Protein AF-A0A7S3Y199-F1 (afdb_monomer)

Radius of gyration: 22.24 Å; Cα contacts (8 Å, |Δi|>4): 598; chains: 1; bounding box: 54×45×67 Å

Solvent-accessible surface area (backbone atoms only — not comparable to full-atom values): 16523 Å² total; per-residue (Å²): 130,94,76,73,88,81,64,77,95,70,88,86,78,86,90,69,82,94,74,83,87,82,88,84,88,77,62,69,71,40,73,46,76,47,65,54,73,74,76,59,104,59,38,93,76,47,66,51,72,56,85,88,45,75,40,31,54,58,33,57,50,76,48,29,27,35,92,82,73,40,68,42,91,53,68,67,73,64,84,41,46,32,41,36,38,26,84,82,31,70,25,34,58,71,31,35,37,38,32,23,41,87,82,74,44,79,75,46,77,46,68,52,59,32,31,50,37,42,60,45,73,56,96,76,56,79,76,41,46,36,36,37,29,68,52,91,80,32,50,68,61,79,44,41,33,38,23,49,87,66,49,66,46,63,57,84,79,69,77,59,52,30,37,43,39,71,91,64,100,54,86,83,67,32,40,42,63,80,68,29,25,44,41,68,34,40,41,38,21,81,82,31,68,26,32,55,68,30,29,33,28,35,36,46,64,89,51,75,85,59,74,63,79,46,76,46,68,47,83,49,41,43,58,50,75,45,62,47,81,43,48,47,71,37,42,36,38,37,32,52,72,40,85,43,51,70,53,91,36,38,34,36,38,42,66,92,43,73,42,36,57,90,35,72,50,46,35,29,24,37,92,84,53,54,61,39,72,59,76,82,82,127

Organism: Heterosigma akashiwo (NCBI:txid2829)

Nearest PDB structures (foldseek):
  4gqz-assembly1_A  TM=4.351E-01  e=1.192E+00  Salmonella enterica subsp. enterica serovar Typhimurium str. LT2
  1nlq-assembly1_E  TM=5.144E-01  e=3.685E+00  Drosophila melanogaster
  1nlq-assembly1_B  TM=5.281E-01  e=7.414E+00  Drosophila melanogaster
  1nlq-assembly1_D  TM=5.367E-01  e=8.256E+00  Drosophila melanogaster

pLDDT: mean 74.41, std 15.42, range [32.69, 96.0]

Foldseek 3Di:
DDDPDDDDPDDDDDPDDLDDDDDDDDDEQDKDKDADQDDDPPQVSAWDDDLNDIDGHQEIDIFHQHPVRHRDPPPPVLLKKKKKFFPPFCWQQPKWKFKAWPVRDGPDIGTGSGGGIYMDRDPDDAFTKIKIFIDPPGPPLQRIWMDILQAIDRSPDDGMFMAHHHPDPDRGWGDRPDQKTKWKKKKFFPVFQWLQFWKKFKAWPVCNPDDGPDIDIGNGGGMDMHIDMDGEPTKIKMAGPTDGPDQVRIWMDTLNDIDTHPDIFIWHQYPVRRIDGDDPDD

Sequence (282 aa):
MDDEGAGAISTYTLYSGSEGEEIVVVQNSTCYSMYVEALGAYGSEVSWEICGIEGGIETTAYFCIDDVGSCSEYVHDCDLKMDMYDSWGDGWNGNTISLYDDSDEVVQEVTLYGGFSGVECLDVEVGQCYSVKLSEEGSYAEEVTFSINGIVNDANYQSEVSFCVDNSTSPPEYSTGGNQYGVAFSMFDSWGDGWNGNSLGLFSLEDPAADAISTYTLYSGSEGEEIVVVQNSTCYSMYVETVGSWGSEVSWEICDIEGGIDTTAYFCIDDVGSCSEYVHEL

Structure (mmCIF, N/CA/C/O backbone):
data_AF-A0A7S3Y199-F1
#
_entry.id   AF-A0A7S3Y199-F1
#
loop_
_atom_site.group_PDB
_atom_site.id
_atom_site.type_symbol
_atom_site.label_atom_id
_atom_site.label_alt_id
_atom_site.label_comp_id
_atom_site.label_asym_id
_atom_site.label_entity_id
_atom_site.label_seq_id
_atom_site.pdbx_PDB_ins_code
_atom_site.Cartn_x
_atom_site.Cartn_y
_atom_site.Cartn_z
_atom_site.occupancy
_atom_site.B_iso_or_equiv
_atom_site.auth_seq_id
_atom_site.auth_comp_id
_atom_site.auth_asym_id
_atom_site.auth_atom_id
_atom_site.pdbx_PDB_model_num
ATOM 1 N N . MET A 1 1 ? -19.541 15.852 19.433 1.00 33.59 1 MET A N 1
ATOM 2 C CA . MET A 1 1 ? -19.856 15.171 20.703 1.00 33.59 1 MET A CA 1
ATOM 3 C C . MET A 1 1 ? -18.572 14.470 21.030 1.00 33.59 1 MET A C 1
ATOM 5 O O . MET A 1 1 ? -18.125 13.714 20.186 1.00 33.59 1 MET A O 1
ATOM 9 N N . ASP A 1 2 ? -17.942 14.852 22.134 1.00 36.56 2 ASP A N 1
ATOM 10 C CA . ASP A 1 2 ? -16.700 14.233 22.586 1.00 36.56 2 ASP A CA 1
ATOM 11 C C . ASP A 1 2 ? -16.964 12.737 22.799 1.00 36.56 2 ASP A C 1
ATOM 13 O O . ASP A 1 2 ? -17.909 12.404 23.520 1.00 36.56 2 ASP A O 1
ATOM 17 N N . ASP A 1 3 ? -16.163 11.861 22.200 1.00 36.25 3 ASP A N 1
ATOM 18 C CA . ASP A 1 3 ? -15.880 10.586 22.846 1.00 36.25 3 ASP A CA 1
ATOM 19 C C . ASP A 1 3 ? -14.381 10.315 22.781 1.00 36.25 3 ASP A C 1
ATOM 21 O O . ASP A 1 3 ? -13.734 10.453 21.745 1.00 36.25 3 ASP A O 1
ATOM 25 N N . GLU A 1 4 ? -13.841 10.080 23.969 1.00 35.78 4 GLU A N 1
ATOM 26 C CA . GLU A 1 4 ? -12.430 9.892 24.258 1.00 35.78 4 GLU A CA 1
ATOM 27 C C . GLU A 1 4 ? -11.976 8.522 23.738 1.00 35.78 4 GLU A C 1
ATOM 29 O O . GLU A 1 4 ? -12.780 7.596 23.673 1.00 35.78 4 GLU A O 1
ATOM 34 N N . GLY A 1 5 ? -10.683 8.396 23.409 1.00 43.84 5 GLY A N 1
ATOM 35 C CA . GLY A 1 5 ? -10.047 7.176 22.902 1.00 43.84 5 GLY A CA 1
ATOM 36 C C . GLY A 1 5 ? -10.664 5.891 23.455 1.00 43.84 5 GLY A C 1
ATOM 37 O O . GLY A 1 5 ? -10.602 5.611 24.657 1.00 43.84 5 GLY A O 1
ATOM 38 N N . ALA A 1 6 ? -11.311 5.132 22.576 1.00 42.69 6 ALA A N 1
ATOM 39 C CA . ALA A 1 6 ? -12.137 4.013 22.985 1.00 42.69 6 ALA A CA 1
ATOM 40 C C . ALA A 1 6 ? -11.260 2.815 23.372 1.00 42.69 6 ALA A C 1
ATOM 42 O O . ALA A 1 6 ? -10.904 1.975 22.550 1.00 42.69 6 ALA A O 1
ATOM 43 N N . GLY A 1 7 ? -10.932 2.713 24.661 1.00 55.59 7 GLY A N 1
ATOM 44 C CA . GLY A 1 7 ? -10.608 1.421 25.260 1.00 55.59 7 GLY A CA 1
ATOM 45 C C . GLY A 1 7 ? -11.796 0.464 25.122 1.00 55.59 7 GLY A C 1
ATOM 46 O O . GLY A 1 7 ? -12.946 0.905 25.048 1.00 55.59 7 GLY A O 1
ATOM 47 N N . ALA A 1 8 ? -11.532 -0.845 25.100 1.00 61.41 8 ALA A N 1
ATOM 48 C CA . ALA A 1 8 ? -12.569 -1.855 24.915 1.00 61.41 8 ALA A CA 1
ATOM 49 C C . ALA A 1 8 ? -13.775 -1.631 25.846 1.00 61.41 8 ALA A C 1
ATOM 51 O O . ALA A 1 8 ? -13.652 -1.613 27.074 1.00 61.41 8 ALA A O 1
ATOM 52 N N . ILE A 1 9 ? -14.970 -1.509 25.256 1.00 74.88 9 ILE A N 1
ATOM 53 C CA . ILE A 1 9 ? -16.235 -1.360 25.998 1.00 74.88 9 ILE A CA 1
ATOM 54 C C . ILE A 1 9 ? -16.549 -2.582 26.877 1.00 74.88 9 ILE A C 1
ATOM 56 O O . ILE A 1 9 ? -17.318 -2.496 27.837 1.00 74.88 9 ILE A O 1
ATOM 60 N N . SER A 1 10 ? -15.939 -3.724 26.556 1.00 79.56 10 SER A N 1
ATOM 61 C CA . SER A 1 10 ? -16.037 -4.984 27.283 1.00 79.56 10 SER A CA 1
ATOM 62 C C . SER A 1 10 ? -14.895 -5.916 26.881 1.00 79.56 10 SER A C 1
ATOM 64 O O . SER A 1 10 ? -14.576 -6.007 25.699 1.00 79.56 10 SER A O 1
ATOM 66 N N . THR A 1 11 ? -14.339 -6.658 27.840 1.00 83.50 11 THR A N 1
ATOM 67 C CA . THR A 1 11 ? -13.345 -7.713 27.594 1.00 83.50 11 THR A CA 1
ATOM 68 C C . THR A 1 11 ? -13.825 -9.043 28.156 1.00 83.50 11 THR A C 1
ATOM 70 O O . THR A 1 11 ? -14.446 -9.104 29.222 1.00 83.50 11 THR A O 1
ATOM 73 N N . TYR A 1 12 ? -13.537 -10.125 27.433 1.00 84.50 12 TYR A N 1
ATOM 74 C CA . TYR A 1 12 ? -14.043 -11.458 27.747 1.00 84.50 12 TYR A CA 1
ATOM 75 C C . TYR A 1 12 ? -12.913 -12.483 27.788 1.00 84.50 12 TYR A C 1
ATOM 77 O O . TYR A 1 12 ? -11.930 -12.399 27.057 1.00 84.50 12 TYR A O 1
ATOM 85 N N . THR A 1 13 ? -13.023 -13.464 28.685 1.00 84.69 13 THR A N 1
ATOM 86 C CA . THR A 1 13 ? -12.035 -14.541 28.816 1.00 84.69 13 THR A CA 1
ATOM 87 C C . THR A 1 13 ? -12.723 -15.841 29.196 1.00 84.69 13 THR A C 1
ATOM 89 O O . THR A 1 13 ? -13.447 -15.908 30.192 1.00 84.69 13 THR A O 1
ATOM 92 N N . LEU A 1 14 ? -12.434 -16.907 28.449 1.00 85.06 14 LEU A N 1
ATOM 93 C CA . LEU A 1 14 ? -12.833 -18.258 28.818 1.00 85.06 14 LEU A CA 1
ATOM 94 C C . LEU A 1 14 ? -11.852 -18.821 29.858 1.00 85.06 14 LEU A C 1
ATOM 96 O O . LEU A 1 14 ? -10.770 -19.293 29.524 1.00 85.06 14 LEU A O 1
ATOM 100 N N . TYR A 1 15 ? -12.220 -18.784 31.141 1.00 81.75 15 TYR A N 1
ATOM 101 C CA . TYR A 1 15 ? -11.342 -19.263 32.222 1.00 81.75 15 TYR A CA 1
ATOM 102 C C . TYR A 1 15 ? -11.106 -20.783 32.207 1.00 81.75 15 TYR A C 1
ATOM 104 O O . TYR A 1 15 ? -10.105 -21.261 32.745 1.00 81.75 15 TYR A O 1
ATOM 112 N N . SER A 1 16 ? -12.043 -21.558 31.654 1.00 82.31 16 SER A N 1
ATOM 113 C CA . SER A 1 16 ? -11.945 -23.015 31.539 1.00 82.31 16 SER A CA 1
ATOM 114 C C . SER A 1 16 ? -12.958 -23.565 30.540 1.00 82.31 16 SER A C 1
ATOM 116 O O . SER A 1 16 ? -14.077 -23.064 30.492 1.00 82.31 16 SER A O 1
ATOM 118 N N . GLY A 1 17 ? -12.620 -24.667 29.871 1.00 85.75 17 GLY A N 1
ATOM 119 C CA . GLY A 1 17 ? -13.481 -25.310 28.873 1.00 85.75 17 GLY A CA 1
ATOM 120 C C . GLY A 1 17 ? -12.927 -25.134 27.462 1.00 85.75 17 GLY A C 1
ATOM 121 O O . GLY A 1 17 ? -11.829 -24.612 27.300 1.00 85.75 17 GLY A O 1
ATOM 122 N N . SER A 1 18 ? -13.667 -25.617 26.465 1.00 86.12 18 SER A N 1
ATOM 123 C CA . SER A 1 18 ? -13.343 -25.451 25.039 1.00 86.12 18 SER A CA 1
ATOM 124 C C . SER A 1 18 ? -14.235 -24.429 24.331 1.00 86.12 18 SER A C 1
ATOM 126 O O . SER A 1 18 ? -13.934 -24.055 23.210 1.00 86.12 18 SER A O 1
ATOM 128 N N . GLU A 1 19 ? -15.334 -24.011 24.964 1.00 90.81 19 GLU A N 1
ATOM 129 C CA . GLU A 1 19 ? -16.308 -23.048 24.442 1.00 90.81 19 GLU A CA 1
ATOM 130 C C . GLU A 1 19 ? -16.995 -22.320 25.611 1.00 90.81 19 GLU A C 1
ATOM 132 O O . GLU A 1 19 ? -17.025 -22.828 26.740 1.00 90.81 19 GLU A O 1
ATOM 137 N N . GLY A 1 20 ? -17.545 -21.138 25.342 1.00 89.94 20 GLY A N 1
ATOM 138 C CA . GLY A 1 20 ? -18.343 -20.346 26.275 1.00 89.94 20 GLY A CA 1
ATOM 139 C C . GLY A 1 20 ? -19.226 -19.357 25.517 1.00 89.94 20 GLY A C 1
ATOM 140 O O . GLY A 1 20 ? -18.945 -19.039 24.368 1.00 89.94 20 GLY A O 1
ATOM 141 N N . GLU A 1 21 ? -20.290 -18.887 26.161 1.00 88.56 21 GLU A N 1
ATOM 142 C CA . GLU A 1 21 ? -21.224 -17.903 25.608 1.00 88.56 21 GLU A CA 1
ATOM 143 C C . GLU A 1 21 ? -21.377 -16.768 26.620 1.00 88.56 21 GLU A C 1
ATOM 145 O O . GLU A 1 21 ? -21.507 -17.020 27.821 1.00 88.56 21 GLU A O 1
ATOM 150 N N . GLU A 1 22 ? -21.360 -15.529 26.141 1.00 86.94 22 GLU A N 1
ATOM 151 C CA . GLU A 1 22 ? -21.531 -14.335 26.961 1.00 86.94 22 GLU A CA 1
ATOM 152 C C . GLU A 1 22 ? -22.396 -13.319 26.213 1.00 86.94 22 GLU A C 1
ATOM 154 O O . GLU A 1 22 ? -22.362 -13.241 24.985 1.00 86.94 22 GLU A O 1
ATOM 159 N N . ILE A 1 23 ? -23.195 -12.546 26.952 1.00 82.31 23 ILE A N 1
ATOM 160 C CA . ILE A 1 23 ? -24.078 -11.540 26.358 1.00 82.31 23 ILE A CA 1
ATOM 161 C C . ILE A 1 23 ? -23.376 -10.187 26.401 1.00 82.31 23 ILE A C 1
ATOM 163 O O . ILE A 1 23 ? -23.118 -9.641 27.475 1.00 82.31 23 ILE A O 1
ATOM 167 N N . VAL A 1 24 ? -23.133 -9.614 25.225 1.00 77.81 24 VAL A N 1
ATOM 168 C CA . VAL A 1 24 ? -22.606 -8.254 25.091 1.00 77.81 24 VAL A CA 1
ATOM 169 C C . VAL A 1 24 ? -23.769 -7.266 25.068 1.00 77.81 24 VAL A C 1
ATOM 171 O O . VAL A 1 24 ? -24.723 -7.423 24.305 1.00 77.81 24 VAL A O 1
ATOM 174 N N . VAL A 1 25 ? -23.711 -6.244 25.925 1.00 78.56 25 VAL A N 1
ATOM 175 C CA . VAL A 1 25 ? -24.689 -5.150 25.926 1.00 78.56 25 VAL A CA 1
ATOM 176 C C . VAL A 1 25 ? -24.083 -3.971 25.190 1.00 78.56 25 VAL A C 1
ATOM 178 O O . VAL A 1 25 ? -23.129 -3.362 25.666 1.00 78.56 25 VAL A O 1
ATOM 181 N N . VAL A 1 26 ? -24.679 -3.641 24.053 1.00 76.56 26 VAL A N 1
ATOM 182 C CA . VAL A 1 26 ? -24.225 -2.576 23.166 1.00 76.56 26 VAL A CA 1
ATOM 183 C C . VAL A 1 26 ? -25.339 -1.563 22.898 1.00 76.56 26 VAL A C 1
ATOM 185 O O . VAL A 1 26 ? -26.508 -1.801 23.215 1.00 76.56 26 VAL A O 1
ATOM 188 N N . GLN A 1 27 ? -24.972 -0.399 22.373 1.00 76.75 27 GLN A N 1
ATOM 189 C CA . GLN A 1 27 ? -25.911 0.649 21.995 1.00 76.75 27 GLN A CA 1
ATOM 190 C C . GLN A 1 27 ? -26.543 0.355 20.630 1.00 76.75 27 GLN A C 1
ATOM 192 O O . GLN A 1 27 ? -25.936 -0.232 19.738 1.00 76.75 27 GLN A O 1
ATOM 197 N N . ASN A 1 28 ? -27.803 0.762 20.504 1.00 70.81 28 ASN A N 1
ATOM 198 C CA . ASN A 1 28 ? -28.582 0.663 19.276 1.00 70.81 28 ASN A CA 1
ATOM 199 C C . ASN A 1 28 ? -28.041 1.645 18.233 1.00 70.81 28 ASN A C 1
ATOM 201 O O . ASN A 1 28 ? -27.676 2.762 18.603 1.00 70.81 28 ASN A O 1
ATOM 205 N N . SER A 1 29 ? -28.075 1.283 16.951 1.00 67.56 29 SER A N 1
ATOM 206 C CA . SER A 1 29 ? -27.565 2.129 15.863 1.00 67.56 29 SER A CA 1
ATOM 207 C C . SER A 1 29 ? -26.105 2.556 16.082 1.00 67.56 29 SER A C 1
ATOM 209 O O . SER A 1 29 ? -25.727 3.696 15.825 1.00 67.56 29 SER A O 1
ATOM 211 N N . THR A 1 30 ? -25.289 1.649 16.625 1.00 66.69 30 THR A N 1
ATOM 212 C CA . THR A 1 30 ? -23.848 1.835 16.849 1.00 66.69 30 THR A CA 1
ATOM 213 C C . THR A 1 30 ? -23.094 0.629 16.292 1.00 66.69 30 THR A C 1
ATOM 215 O O . THR A 1 30 ? -23.605 -0.497 16.331 1.00 66.69 30 THR A O 1
ATOM 218 N N . CYS A 1 31 ? -21.904 0.877 15.749 1.00 69.88 31 CYS A N 1
ATOM 219 C CA . CYS A 1 31 ? -21.015 -0.138 15.195 1.00 69.88 31 CYS A CA 1
ATOM 220 C C . CYS A 1 31 ? -19.866 -0.439 16.162 1.00 69.88 31 CYS A C 1
ATOM 222 O O . CYS A 1 31 ? -19.46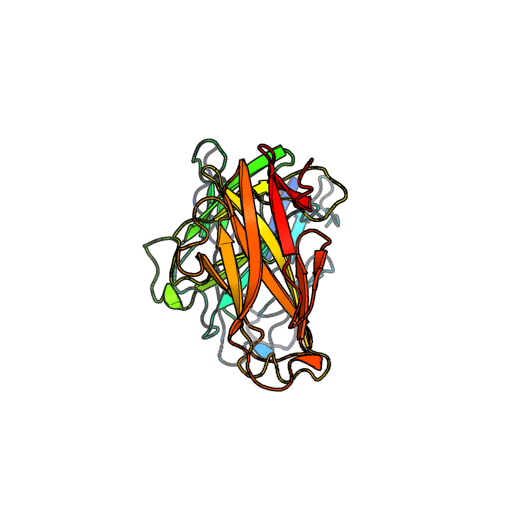4 0.413 16.953 1.00 69.88 31 CYS A O 1
ATOM 224 N N . TYR A 1 32 ? -19.381 -1.674 16.112 1.00 77.12 32 TYR A N 1
ATOM 225 C CA . TYR A 1 32 ? -18.401 -2.228 17.034 1.00 77.12 32 TYR A CA 1
ATOM 226 C C . TYR A 1 32 ? -17.395 -3.082 16.281 1.00 77.12 32 TYR A C 1
ATOM 228 O O . TYR A 1 32 ? -17.753 -3.753 15.311 1.00 77.12 32 TYR A O 1
ATOM 236 N N . SER A 1 33 ? -16.166 -3.109 16.789 1.00 73.06 33 SER A N 1
ATOM 237 C CA . SER A 1 33 ? -15.168 -4.099 16.413 1.00 73.06 33 SER A CA 1
ATOM 238 C C . SER A 1 33 ? -14.982 -5.140 17.521 1.00 73.06 33 SER A C 1
ATOM 240 O O . SER A 1 33 ? -15.177 -4.862 18.708 1.00 73.06 33 SER A O 1
ATOM 242 N N . MET A 1 34 ? -14.637 -6.368 17.139 1.00 79.38 34 MET A N 1
ATOM 243 C CA . MET A 1 34 ? -14.265 -7.443 18.057 1.00 79.38 34 MET A CA 1
ATOM 244 C C . MET A 1 34 ? -12.981 -8.103 17.574 1.00 79.38 34 MET A C 1
ATOM 246 O O . MET A 1 34 ? -12.914 -8.574 16.444 1.00 79.38 34 MET A O 1
ATOM 250 N N . TYR A 1 35 ? -11.986 -8.164 18.452 1.00 75.81 35 TYR A N 1
ATOM 251 C CA . TYR A 1 35 ? -10.670 -8.742 18.194 1.00 75.81 35 TYR A CA 1
ATOM 252 C C . TYR A 1 35 ? -10.094 -9.338 19.487 1.00 75.81 35 TYR A C 1
ATOM 254 O O . TYR A 1 35 ? -10.654 -9.183 20.577 1.00 75.81 35 TYR A O 1
ATOM 262 N N . VAL A 1 36 ? -8.971 -10.048 19.376 1.00 80.75 36 VAL A N 1
ATOM 263 C CA . VAL A 1 36 ? -8.272 -10.639 20.525 1.00 80.75 36 VAL A CA 1
ATOM 264 C C . VAL A 1 36 ? -7.184 -9.675 21.017 1.00 80.75 36 VAL A C 1
ATOM 266 O O . VAL A 1 36 ? -6.141 -9.553 20.392 1.00 80.75 36 VAL A O 1
ATOM 269 N N . GLU A 1 37 ? -7.409 -9.011 22.158 1.00 67.88 37 GLU A N 1
ATOM 270 C CA . GLU A 1 37 ? -6.479 -8.011 22.735 1.00 67.88 37 GLU A CA 1
ATOM 271 C C . GLU A 1 37 ? -5.176 -8.590 23.316 1.00 67.88 37 GLU A C 1
ATOM 273 O O . GLU A 1 37 ? -4.183 -7.877 23.432 1.00 67.88 37 GLU A O 1
ATOM 278 N N . ALA A 1 38 ? -5.169 -9.845 23.780 1.00 65.25 38 ALA A N 1
ATOM 279 C CA . ALA A 1 38 ? -4.030 -10.391 24.519 1.00 65.25 38 ALA A CA 1
ATOM 280 C C . ALA A 1 38 ? -3.816 -11.882 24.256 1.00 65.25 38 ALA A C 1
ATOM 282 O O . ALA A 1 38 ? -4.695 -12.717 24.492 1.00 65.25 38 ALA A O 1
ATOM 283 N N . LEU A 1 39 ? -2.596 -12.230 23.841 1.00 63.75 39 LEU A N 1
ATOM 284 C CA . LEU A 1 39 ? -2.201 -13.606 23.571 1.00 63.75 39 LEU A CA 1
ATOM 285 C C . LEU A 1 39 ? -1.660 -14.279 24.840 1.00 63.75 39 LEU A C 1
ATOM 287 O O . LEU A 1 39 ? -0.623 -13.916 25.397 1.00 63.75 39 LEU A O 1
ATOM 291 N N . GLY A 1 40 ? -2.363 -15.316 25.295 1.00 64.75 40 GLY A N 1
ATOM 292 C CA . GLY A 1 40 ? -1.775 -16.334 26.164 1.00 64.75 40 GLY A CA 1
ATOM 293 C C . GLY A 1 40 ? -0.847 -17.266 25.374 1.00 64.75 40 GLY A C 1
ATOM 294 O O . GLY A 1 40 ? -0.786 -17.219 24.150 1.00 64.75 40 GLY A O 1
ATOM 295 N N . ALA A 1 41 ? -0.176 -18.198 26.057 1.00 70.56 41 ALA A N 1
ATOM 296 C CA . ALA A 1 41 ? 0.760 -19.152 25.434 1.00 70.56 41 ALA A CA 1
ATOM 297 C C . ALA A 1 41 ? 0.153 -20.069 24.341 1.00 70.56 41 ALA A C 1
ATOM 299 O O . ALA A 1 41 ? 0.889 -20.817 23.703 1.00 70.56 41 ALA A O 1
ATOM 300 N N . TYR A 1 42 ? -1.167 -20.030 24.144 1.00 72.31 42 TYR A N 1
ATOM 301 C CA . TYR A 1 42 ? -1.928 -20.862 23.209 1.00 72.31 42 TYR A CA 1
ATOM 302 C C . TYR A 1 42 ? -2.886 -20.009 22.362 1.00 72.31 42 TYR A C 1
ATOM 304 O O . TYR A 1 42 ? -4.030 -20.391 22.142 1.00 72.31 42 TYR A O 1
ATOM 312 N N . GLY A 1 43 ? -2.438 -18.830 21.913 1.00 69.38 43 GLY A N 1
ATOM 313 C CA . GLY A 1 43 ? -3.249 -17.916 21.098 1.00 69.38 43 GLY A CA 1
ATOM 314 C C . GLY A 1 43 ? -3.894 -18.586 19.880 1.00 69.38 43 GLY A C 1
ATOM 315 O O . GLY A 1 43 ? -5.067 -18.371 19.622 1.00 69.38 43 GLY A O 1
ATOM 316 N N . SER A 1 44 ? -3.194 -19.499 19.202 1.00 72.25 44 SER A N 1
ATOM 317 C CA . SER A 1 44 ? -3.710 -20.200 18.014 1.00 72.25 44 SER A CA 1
ATOM 318 C C . SER A 1 44 ? -4.941 -21.089 18.259 1.00 72.25 44 SER A C 1
ATOM 320 O O . SER A 1 44 ? -5.507 -21.612 17.306 1.00 72.25 44 SER A O 1
ATOM 322 N N . GLU A 1 45 ? -5.315 -21.341 19.517 1.00 80.56 45 GLU A N 1
ATOM 323 C CA . GLU A 1 45 ? -6.534 -22.085 19.872 1.00 80.56 45 GLU A CA 1
ATOM 324 C C . GLU A 1 45 ? -7.743 -21.161 20.092 1.00 80.56 45 GLU A C 1
ATOM 326 O O . GLU A 1 45 ? -8.861 -21.641 20.277 1.00 80.56 45 GLU A O 1
ATOM 331 N N . VAL A 1 46 ? -7.539 -19.841 20.088 1.00 84.38 46 VAL A N 1
ATOM 332 C CA . VAL A 1 46 ? -8.598 -18.862 20.329 1.00 84.38 46 VAL A CA 1
ATOM 333 C C . VAL A 1 46 ? -9.396 -18.644 19.049 1.00 84.38 46 VAL A C 1
ATOM 335 O O . VAL A 1 46 ? -8.860 -18.240 18.019 1.00 84.38 46 VAL A O 1
ATOM 338 N N . SER A 1 47 ? -10.700 -18.883 19.152 1.00 85.44 47 SER A N 1
ATOM 339 C CA . SER A 1 47 ? -11.702 -18.524 18.152 1.00 85.44 47 SER A CA 1
ATOM 340 C C . SER A 1 47 ? -12.908 -17.899 18.845 1.00 85.44 47 SER A C 1
ATOM 342 O O . SER A 1 47 ? -13.137 -18.127 20.038 1.00 85.44 47 SER A O 1
ATOM 344 N N . TRP A 1 48 ? -13.651 -17.084 18.112 1.00 87.50 48 TRP A N 1
ATOM 345 C CA . TRP A 1 48 ? -14.858 -16.42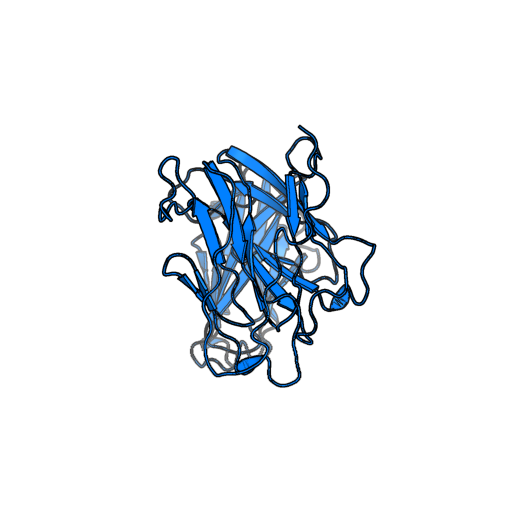3 18.580 1.00 87.50 48 TRP A CA 1
ATOM 346 C C . TRP A 1 48 ? -15.904 -16.386 17.468 1.00 87.50 48 TRP A C 1
ATOM 348 O O . TRP A 1 48 ? -15.581 -16.475 16.287 1.00 87.50 48 TRP A O 1
ATOM 358 N N . GLU A 1 49 ? -17.166 -16.258 17.866 1.00 86.19 49 GLU A N 1
ATOM 359 C CA . GLU A 1 49 ? -18.281 -15.989 16.966 1.00 86.19 49 GLU A CA 1
ATOM 360 C C . GLU A 1 49 ? -19.102 -14.845 17.563 1.00 86.19 49 GLU A C 1
ATOM 362 O O . GLU A 1 49 ? -19.475 -14.890 18.738 1.00 86.19 49 GLU A O 1
ATOM 367 N N . ILE A 1 50 ? -19.397 -13.821 16.767 1.00 83.88 50 ILE A N 1
ATOM 368 C CA . ILE A 1 50 ? -20.355 -12.780 17.132 1.00 83.88 50 ILE A CA 1
ATOM 369 C C . ILE A 1 50 ? -21.224 -12.469 15.930 1.00 83.88 50 ILE A C 1
ATOM 371 O O . ILE A 1 50 ? -20.727 -12.320 14.820 1.00 83.88 50 ILE A O 1
ATOM 375 N N . CYS A 1 51 ? -22.541 -12.395 16.123 1.00 76.44 51 CYS A N 1
ATOM 376 C CA . CYS A 1 51 ? -23.461 -12.067 15.033 1.00 76.44 51 CYS A CA 1
ATOM 377 C C . CYS A 1 51 ? -23.389 -13.014 13.807 1.00 76.44 51 CYS A C 1
ATOM 379 O O . CYS A 1 51 ? -23.773 -12.614 12.711 1.00 76.44 51 CYS A O 1
ATOM 381 N N . GLY A 1 52 ? -22.922 -14.260 13.972 1.00 76.88 52 GLY A N 1
ATOM 382 C CA . GLY A 1 52 ? -22.678 -15.198 12.864 1.00 76.88 52 GLY A CA 1
ATOM 383 C C . GLY A 1 52 ? -21.362 -14.970 12.110 1.00 76.88 52 GLY A C 1
ATOM 384 O O . GLY A 1 52 ? -21.102 -15.653 11.122 1.00 76.88 52 GLY A O 1
ATOM 385 N N . ILE A 1 53 ? -20.543 -14.016 12.558 1.00 74.00 53 ILE A N 1
ATOM 386 C CA . ILE A 1 53 ? -19.179 -13.783 12.087 1.00 74.00 53 ILE A CA 1
ATOM 387 C C . ILE A 1 53 ? -18.248 -14.615 12.963 1.00 74.00 53 ILE A C 1
ATOM 389 O O . ILE A 1 53 ? -18.217 -14.417 14.176 1.00 74.00 53 ILE A O 1
ATOM 393 N N . GLU A 1 54 ? -17.496 -15.525 12.352 1.00 82.00 54 GLU A N 1
ATOM 394 C CA . GLU A 1 54 ? -16.442 -16.2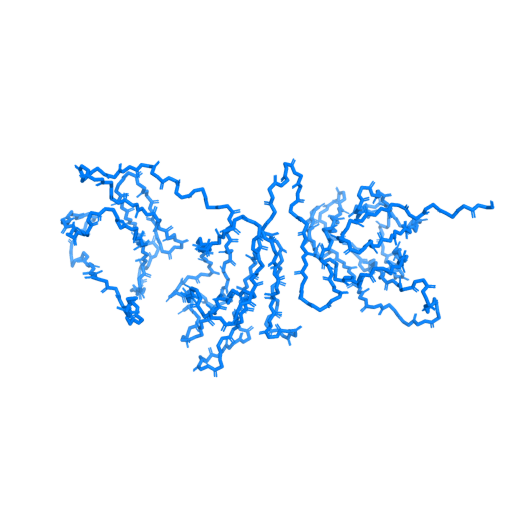96 13.014 1.00 82.00 54 GLU A CA 1
ATOM 395 C C . GLU A 1 54 ? -15.094 -15.575 12.873 1.00 82.00 54 GLU A C 1
ATOM 397 O O . GLU A 1 54 ? -14.794 -14.998 11.827 1.00 82.00 54 GLU A O 1
ATOM 402 N N . GLY A 1 55 ? -14.251 -15.648 13.900 1.00 78.94 55 GLY A N 1
ATOM 403 C CA . GLY A 1 55 ? -12.894 -15.116 13.850 1.00 78.94 55 GLY A CA 1
ATOM 404 C C . GLY A 1 55 ? -11.951 -15.755 14.862 1.00 78.94 55 GLY A C 1
ATOM 405 O O . GLY A 1 55 ? -12.328 -16.641 15.632 1.00 78.94 55 GLY A O 1
ATOM 406 N N . GLY A 1 56 ? -10.690 -15.330 14.829 1.00 78.94 56 GLY A N 1
ATOM 407 C CA . GLY A 1 56 ? -9.622 -15.819 15.700 1.00 78.94 56 GLY A CA 1
ATOM 408 C C . GLY A 1 56 ? -8.633 -14.719 16.074 1.00 78.94 56 GLY A C 1
ATOM 409 O O . GLY A 1 56 ? -8.999 -13.550 16.156 1.00 78.94 56 GLY A O 1
ATOM 410 N N . ILE A 1 57 ? -7.379 -15.097 16.322 1.00 74.88 57 ILE A N 1
ATOM 411 C CA . ILE A 1 57 ? -6.317 -14.171 16.761 1.00 74.88 57 ILE A CA 1
ATOM 412 C C . ILE A 1 57 ? -5.857 -13.157 15.711 1.00 74.88 57 ILE A C 1
ATOM 414 O O . ILE A 1 57 ? -5.290 -12.141 16.079 1.00 74.88 57 ILE A O 1
ATOM 418 N N . GLU A 1 58 ? -6.093 -13.433 14.432 1.00 65.44 58 GLU A N 1
ATOM 419 C CA . GLU A 1 58 ? -5.693 -12.590 13.292 1.00 65.44 58 GLU A CA 1
ATOM 420 C C . GLU A 1 58 ? -6.922 -11.973 12.609 1.00 65.44 58 GLU A C 1
ATOM 422 O O . GLU A 1 58 ? -6.877 -11.547 11.459 1.00 65.44 58 GLU A O 1
ATOM 427 N N . THR A 1 59 ? -8.073 -12.003 13.283 1.00 63.78 59 THR A N 1
ATOM 428 C CA . THR A 1 59 ? -9.340 -11.545 12.717 1.00 63.78 59 THR A CA 1
ATOM 429 C C . THR A 1 59 ? -9.936 -10.480 13.614 1.00 63.78 59 THR A C 1
ATOM 431 O O . THR A 1 59 ? -10.077 -10.690 14.820 1.00 63.78 59 THR A O 1
ATOM 434 N N . THR A 1 60 ? -10.359 -9.385 12.993 1.00 69.12 60 THR A N 1
ATOM 435 C CA . THR A 1 60 ? -11.252 -8.402 13.598 1.00 69.12 60 THR A CA 1
ATOM 436 C C . THR A 1 60 ? -12.618 -8.518 12.923 1.00 69.12 60 THR A C 1
ATOM 438 O O . THR A 1 60 ? -12.711 -8.461 11.697 1.00 69.12 60 THR A O 1
ATOM 441 N N . ALA A 1 61 ? -13.688 -8.723 13.696 1.00 68.94 61 ALA A N 1
ATOM 442 C CA . ALA A 1 61 ? -15.054 -8.536 13.198 1.00 68.94 61 ALA A CA 1
ATOM 443 C C . ALA A 1 61 ? -15.445 -7.075 13.316 1.00 68.94 61 ALA A C 1
ATOM 445 O O . ALA A 1 61 ? -15.181 -6.465 14.347 1.00 68.94 61 ALA A O 1
ATOM 446 N N . TYR A 1 62 ? -16.208 -6.597 12.339 1.00 69.62 62 TYR A N 1
ATOM 447 C CA . TYR A 1 62 ? -16.970 -5.356 12.419 1.00 69.62 62 TYR A CA 1
ATOM 448 C C . TYR A 1 62 ? -18.450 -5.698 12.328 1.00 69.62 62 TYR A C 1
ATOM 450 O O . TYR A 1 62 ? -18.869 -6.432 11.432 1.00 69.62 62 TYR A O 1
ATOM 458 N N . PHE A 1 63 ? -19.246 -5.207 13.272 1.00 70.50 63 PHE A N 1
ATOM 459 C CA . PHE A 1 63 ? -20.685 -5.442 13.288 1.00 70.50 63 PHE A CA 1
ATOM 460 C C . PHE A 1 63 ? -21.433 -4.232 13.840 1.00 70.50 63 PHE A C 1
ATOM 462 O O . PHE A 1 63 ? -20.972 -3.555 14.756 1.00 70.50 63 PHE A O 1
ATOM 469 N N . CYS A 1 64 ? -22.626 -3.981 13.308 1.00 70.56 64 CYS A N 1
ATOM 470 C CA . CYS A 1 64 ? -23.517 -2.932 13.788 1.00 70.56 64 CYS A CA 1
ATOM 471 C C . CYS A 1 64 ? -24.806 -3.552 14.323 1.00 70.56 64 CYS A C 1
ATOM 473 O O . CYS A 1 64 ? -25.309 -4.543 13.783 1.00 70.56 64 CYS A O 1
ATOM 475 N N . ILE A 1 65 ? -25.355 -2.952 15.378 1.00 73.12 65 ILE A N 1
ATOM 476 C CA . ILE A 1 65 ? -26.672 -3.328 15.894 1.00 73.12 65 ILE A CA 1
ATOM 477 C C . ILE A 1 65 ? -27.709 -2.350 15.360 1.00 73.12 65 ILE A C 1
ATOM 479 O O . ILE A 1 65 ? -27.640 -1.152 15.633 1.00 73.12 65 ILE A O 1
ATOM 483 N N . ASP A 1 66 ? -28.664 -2.866 14.587 1.00 67.00 66 ASP A N 1
ATOM 484 C CA . ASP A 1 66 ? -29.743 -2.064 14.013 1.00 67.00 66 ASP A CA 1
ATOM 485 C C . ASP A 1 66 ? -30.787 -1.654 15.055 1.00 67.00 66 ASP A C 1
ATOM 487 O O . ASP A 1 66 ? -30.773 -2.110 16.197 1.00 67.00 66 ASP A O 1
ATOM 491 N N . ASP A 1 67 ? -31.753 -0.825 14.642 1.00 64.31 67 ASP A N 1
ATOM 492 C CA . ASP A 1 67 ? -32.749 -0.262 15.550 1.00 64.31 67 ASP A CA 1
ATOM 493 C C . ASP A 1 67 ? -33.670 -1.287 16.245 1.00 64.31 67 ASP A C 1
ATOM 495 O O . ASP A 1 67 ? -34.423 -0.924 17.158 1.00 64.31 67 ASP A O 1
ATOM 499 N N . VAL A 1 68 ? -33.636 -2.553 15.818 1.00 62.97 68 VAL A N 1
ATOM 500 C CA . VAL A 1 68 ? -34.418 -3.650 16.395 1.00 62.97 68 VAL A CA 1
ATOM 501 C C . VAL A 1 68 ? -33.562 -4.639 17.187 1.00 62.97 68 VAL A C 1
ATOM 503 O O . VAL A 1 68 ? -34.078 -5.677 17.609 1.00 62.97 68 VAL A O 1
ATOM 506 N N . GLY A 1 69 ? -32.294 -4.309 17.454 1.00 60.69 69 GLY A N 1
ATOM 507 C CA . GLY A 1 69 ? -31.380 -5.159 18.211 1.00 60.69 69 GLY A CA 1
ATOM 508 C C . GLY A 1 69 ? -30.932 -6.399 17.437 1.00 60.69 69 GLY A C 1
ATOM 509 O O . GLY A 1 69 ? -30.465 -7.357 18.053 1.00 60.69 69 GLY A O 1
ATOM 510 N N . SER A 1 70 ? -31.126 -6.427 16.114 1.00 67.75 70 SER A N 1
ATOM 511 C CA . SER A 1 70 ? -30.573 -7.476 15.272 1.00 67.75 70 SER A CA 1
ATOM 512 C C . SER A 1 70 ? -29.134 -7.120 14.948 1.00 67.75 70 SER A C 1
ATOM 514 O O . SER A 1 70 ? -28.816 -5.972 14.636 1.00 67.75 70 SER A O 1
ATOM 516 N N . CYS A 1 71 ? -28.282 -8.142 14.935 1.00 66.62 71 CYS A N 1
ATOM 517 C CA . CYS A 1 71 ? -27.110 -8.101 14.086 1.00 66.62 71 CYS A CA 1
ATOM 518 C C . CYS A 1 71 ? -27.636 -8.011 12.657 1.00 66.62 71 CYS A C 1
ATOM 520 O O . CYS A 1 71 ? -28.083 -9.000 12.073 1.00 66.62 71 CYS A O 1
ATOM 522 N N . SER A 1 72 ? -27.737 -6.801 12.139 1.00 55.56 72 SER A N 1
ATOM 523 C CA . SER A 1 72 ? -27.872 -6.641 10.713 1.00 55.56 72 SER A CA 1
ATOM 524 C C . SER A 1 72 ? -26.490 -6.901 10.142 1.00 55.56 72 SER A C 1
ATOM 526 O O . SER A 1 72 ? -25.518 -6.318 10.623 1.00 55.56 72 SER A O 1
ATOM 528 N N . GLU A 1 73 ? -26.407 -7.708 9.090 1.00 45.66 73 GLU A N 1
ATOM 529 C CA . GLU A 1 73 ? -25.336 -7.583 8.103 1.00 45.66 73 GLU A CA 1
ATOM 530 C C . GLU A 1 73 ? -25.509 -6.211 7.425 1.00 45.66 73 GLU A C 1
ATOM 532 O O . GLU A 1 73 ? -25.881 -6.084 6.265 1.00 45.66 73 GLU A O 1
ATOM 537 N N . TYR A 1 74 ? -25.349 -5.142 8.201 1.00 40.44 74 TYR A N 1
ATOM 538 C CA . TYR A 1 74 ? -24.905 -3.879 7.676 1.00 40.44 74 TYR A CA 1
ATOM 539 C C . TYR A 1 74 ? -23.414 -4.089 7.523 1.00 40.44 74 TYR A C 1
ATOM 541 O O . TYR A 1 74 ? -22.617 -3.822 8.417 1.00 40.44 74 TYR A O 1
ATOM 549 N N . VAL A 1 75 ? -23.080 -4.638 6.359 1.00 38.84 75 VAL A N 1
ATOM 550 C CA . VAL A 1 75 ? -21.913 -4.189 5.628 1.00 38.84 75 VAL A CA 1
ATOM 551 C C . VAL A 1 75 ? -22.066 -2.664 5.644 1.00 38.84 75 VAL A C 1
ATOM 553 O O . VAL A 1 75 ? -22.858 -2.095 4.892 1.00 38.84 75 VAL A O 1
ATOM 556 N N . HIS A 1 76 ? -21.406 -1.983 6.587 1.00 43.22 76 HIS A N 1
ATOM 557 C CA . HIS A 1 76 ? -20.745 -0.766 6.153 1.00 43.22 76 HIS A CA 1
ATOM 558 C C . HIS A 1 76 ? -19.931 -1.288 4.991 1.00 43.22 76 HIS A C 1
ATOM 560 O O . HIS A 1 76 ? -19.124 -2.195 5.218 1.00 43.22 76 HIS A O 1
ATOM 566 N N . ASP A 1 77 ? -20.357 -0.941 3.771 1.00 45.84 77 ASP A N 1
ATOM 567 C CA . ASP A 1 77 ? -19.592 -1.262 2.581 1.00 45.84 77 ASP A CA 1
ATOM 568 C C . ASP A 1 77 ? -18.210 -0.779 2.969 1.00 45.84 77 ASP A C 1
ATOM 570 O O . ASP A 1 77 ? -18.019 0.395 3.290 1.00 45.84 77 ASP A O 1
ATOM 574 N N . CYS A 1 78 ? -17.343 -1.742 3.280 1.00 57.84 78 CYS A N 1
ATOM 575 C CA . CYS A 1 78 ? -16.030 -1.452 3.811 1.00 57.84 78 CYS A CA 1
ATOM 576 C C . CYS A 1 78 ? -15.278 -1.092 2.545 1.00 57.84 78 CYS A C 1
ATOM 578 O O . CYS A 1 78 ? -14.529 -1.904 1.998 1.00 57.84 78 CYS A O 1
ATOM 580 N N . ASP A 1 79 ? -15.667 0.080 2.031 1.00 60.03 79 ASP A N 1
ATOM 581 C CA . ASP A 1 79 ? -15.342 0.643 0.733 1.00 60.03 79 ASP A CA 1
ATOM 582 C C . ASP A 1 79 ? -13.830 0.770 0.649 1.00 60.03 79 ASP A C 1
ATOM 584 O O . ASP A 1 79 ? -13.232 0.640 -0.419 1.00 60.03 79 ASP A O 1
ATOM 588 N N . LEU A 1 80 ? -13.212 0.947 1.821 1.00 67.81 80 LEU A N 1
ATOM 589 C CA . LEU A 1 80 ? -11.791 0.998 1.997 1.00 67.81 80 LEU A CA 1
ATOM 590 C C . LEU A 1 80 ? -11.329 0.180 3.205 1.00 67.81 80 LEU A C 1
ATOM 592 O O . LEU A 1 80 ? -11.753 0.399 4.342 1.00 67.81 80 LEU A O 1
ATOM 596 N N . LYS A 1 81 ? -10.413 -0.751 2.933 1.00 75.00 81 LYS A N 1
ATOM 597 C CA . LYS A 1 81 ? -9.736 -1.578 3.933 1.00 75.00 81 LYS A CA 1
ATOM 598 C C . LYS A 1 81 ? -8.282 -1.165 4.065 1.00 75.00 81 LYS A C 1
ATOM 600 O O . LYS A 1 81 ? -7.624 -0.858 3.071 1.00 75.00 81 LYS A O 1
ATOM 605 N N . MET A 1 82 ? -7.791 -1.226 5.293 1.00 79.44 82 MET A N 1
ATOM 606 C CA . MET A 1 82 ? -6.377 -1.195 5.617 1.00 79.44 82 MET A CA 1
ATOM 607 C C . MET A 1 82 ? -5.951 -2.597 6.048 1.00 79.44 82 MET A C 1
ATOM 609 O O . MET A 1 82 ? -6.380 -3.073 7.096 1.00 79.44 82 MET A O 1
ATOM 613 N N . ASP A 1 83 ? -5.098 -3.250 5.268 1.00 77.31 83 ASP A N 1
ATOM 614 C CA . ASP A 1 83 ? -4.357 -4.412 5.743 1.00 77.31 83 ASP A CA 1
ATOM 615 C C . ASP A 1 83 ? -3.187 -3.925 6.597 1.00 77.31 83 ASP A C 1
ATOM 617 O O . ASP A 1 83 ? -2.491 -2.967 6.267 1.00 77.31 83 ASP A O 1
ATOM 621 N N . MET A 1 84 ? -2.978 -4.578 7.723 1.00 84.81 84 MET A N 1
ATOM 622 C CA . MET A 1 84 ? -2.018 -4.195 8.745 1.00 84.81 84 MET A CA 1
ATOM 623 C C . MET A 1 84 ? -1.077 -5.365 8.957 1.00 84.81 84 MET A C 1
ATOM 625 O O . MET A 1 84 ? -1.528 -6.506 9.001 1.00 84.81 84 MET A O 1
ATOM 629 N N . TYR A 1 85 ? 0.209 -5.096 9.122 1.00 78.44 85 TYR A N 1
ATOM 630 C CA . TYR A 1 85 ? 1.240 -6.115 9.235 1.00 78.44 85 TYR A CA 1
ATOM 631 C C . TYR A 1 85 ? 2.206 -5.777 10.370 1.00 78.44 85 TYR A C 1
ATOM 633 O O . TYR A 1 85 ? 2.537 -4.614 10.623 1.00 78.44 85 TYR A O 1
ATOM 641 N N . ASP A 1 86 ? 2.655 -6.821 11.055 1.00 76.88 86 ASP A N 1
ATOM 642 C CA . ASP A 1 86 ? 3.650 -6.764 12.118 1.00 76.88 86 ASP A CA 1
ATOM 643 C C . ASP A 1 86 ? 4.649 -7.909 11.927 1.00 76.88 86 ASP A C 1
ATOM 645 O O . ASP A 1 86 ? 4.290 -9.087 11.884 1.00 76.88 86 ASP A O 1
ATOM 649 N N . SER A 1 87 ? 5.929 -7.553 11.819 1.00 75.56 87 SER A N 1
ATOM 650 C CA . SER A 1 87 ? 7.016 -8.498 11.557 1.00 75.56 87 SER A CA 1
ATOM 651 C C . SER A 1 87 ? 7.241 -9.526 12.675 1.00 75.56 87 SER A C 1
ATOM 653 O O . SER A 1 87 ? 7.842 -10.576 12.415 1.00 75.56 87 SER A O 1
ATOM 655 N N . TRP A 1 88 ? 6.782 -9.262 13.903 1.00 73.75 88 TRP A N 1
ATOM 656 C CA . TRP A 1 88 ? 7.038 -10.117 15.073 1.00 73.75 88 TRP A CA 1
ATOM 657 C C . TRP A 1 88 ? 5.784 -10.703 15.710 1.00 73.75 88 TRP A C 1
ATOM 659 O O . TRP A 1 88 ? 5.884 -11.661 16.486 1.00 73.75 88 TRP A O 1
ATOM 669 N N . GLY A 1 89 ? 4.618 -10.198 15.330 1.00 71.94 89 GLY A N 1
ATOM 670 C CA . GLY A 1 89 ? 3.318 -10.697 15.746 1.00 71.94 89 GLY A CA 1
ATOM 671 C C . GLY A 1 89 ? 2.959 -10.392 17.201 1.00 71.94 89 GLY A C 1
ATOM 672 O O . GLY A 1 89 ? 2.051 -11.028 17.747 1.00 71.94 89 GLY A O 1
ATOM 673 N N . ASP A 1 90 ? 3.676 -9.473 17.850 1.00 69.94 90 ASP A N 1
ATOM 674 C CA . ASP A 1 90 ? 3.395 -9.002 19.208 1.00 69.94 90 ASP A CA 1
ATOM 675 C C . ASP A 1 90 ? 2.558 -7.712 19.245 1.00 69.94 90 ASP A C 1
ATOM 677 O O . ASP A 1 90 ? 2.224 -7.219 20.324 1.00 69.94 90 ASP A O 1
ATOM 681 N N . GLY A 1 91 ? 2.116 -7.260 18.072 1.00 79.94 91 GLY A N 1
ATOM 682 C CA . GLY A 1 91 ? 1.326 -6.065 17.853 1.00 79.94 91 GLY A CA 1
ATOM 683 C C . GLY A 1 91 ? 2.213 -4.850 17.616 1.00 79.94 91 GLY A C 1
ATOM 684 O O . GLY A 1 91 ? 3.430 -4.867 17.729 1.00 79.94 91 GLY A O 1
ATOM 685 N N . TRP A 1 92 ? 1.591 -3.714 17.343 1.00 85.12 92 TRP A N 1
ATOM 686 C CA . TRP A 1 92 ? 2.299 -2.477 17.034 1.00 85.12 92 TRP A CA 1
ATOM 687 C C . TRP A 1 92 ? 2.877 -1.767 18.259 1.00 85.12 92 TRP A C 1
ATOM 689 O O . TRP A 1 92 ? 3.304 -0.627 18.141 1.00 85.12 92 TRP A O 1
ATOM 699 N N . ASN A 1 93 ? 2.924 -2.394 19.438 1.00 81.56 93 ASN A N 1
ATOM 700 C CA . ASN A 1 93 ? 3.665 -1.896 20.607 1.00 81.56 93 ASN A CA 1
ATOM 701 C C . ASN A 1 93 ? 3.385 -0.418 20.975 1.00 81.56 93 ASN A C 1
ATOM 703 O O . ASN A 1 93 ? 4.281 0.337 21.370 1.00 81.56 93 ASN A O 1
ATOM 707 N N . GLY A 1 94 ? 2.119 -0.008 20.856 1.00 82.38 94 GLY A N 1
ATOM 708 C CA . GLY A 1 94 ? 1.659 1.355 21.136 1.00 82.38 94 GLY A CA 1
ATOM 709 C C . GLY A 1 94 ? 1.772 2.332 19.963 1.00 82.38 94 GLY A C 1
ATOM 710 O O . GLY A 1 94 ? 1.368 3.479 20.124 1.00 82.38 94 GLY A O 1
ATOM 711 N N . ASN A 1 95 ? 2.278 1.910 18.799 1.00 85.12 95 ASN A N 1
ATOM 712 C CA . ASN A 1 95 ? 2.125 2.688 17.574 1.00 85.12 95 ASN A CA 1
ATOM 713 C C . ASN A 1 95 ? 0.667 2.626 17.108 1.00 85.12 95 ASN A C 1
ATOM 715 O O . ASN A 1 95 ? -0.010 1.598 17.209 1.00 85.12 95 ASN A O 1
ATOM 719 N N . THR A 1 96 ? 0.202 3.742 16.572 1.00 87.88 96 THR A N 1
ATOM 720 C CA . THR A 1 96 ? -1.139 3.922 16.022 1.00 87.88 96 THR A CA 1
ATOM 721 C C . THR A 1 96 ? -1.019 4.584 14.659 1.00 87.88 96 THR A C 1
ATOM 723 O O . THR A 1 96 ? -0.057 5.306 14.401 1.00 87.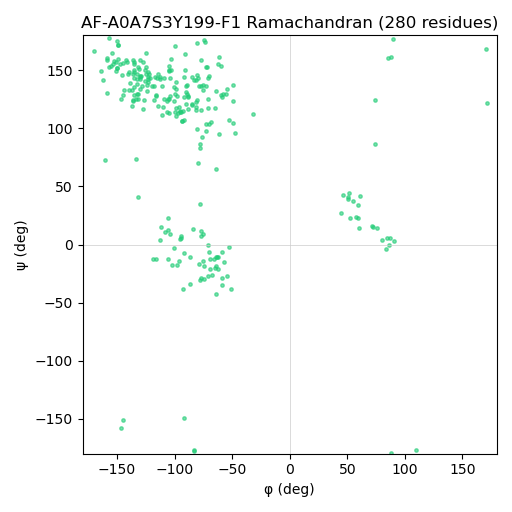88 96 THR A O 1
ATOM 726 N N . ILE A 1 97 ? -1.987 4.352 13.783 1.00 87.81 97 ILE A N 1
ATOM 727 C CA . ILE A 1 97 ? -2.182 5.137 12.569 1.00 87.81 97 ILE A CA 1
ATOM 728 C C . ILE A 1 97 ? -3.387 6.034 12.792 1.00 87.81 97 ILE A C 1
ATOM 730 O O . ILE A 1 97 ? -4.465 5.541 13.113 1.00 87.81 97 ILE A O 1
ATOM 734 N N . SER A 1 98 ? -3.212 7.335 12.607 1.00 89.00 98 SER A N 1
ATOM 735 C CA . SER A 1 98 ? -4.308 8.300 12.630 1.00 89.00 98 SER A CA 1
ATOM 736 C C . SER A 1 98 ? -4.712 8.630 11.192 1.00 89.00 98 SER A C 1
ATOM 738 O O . SER A 1 98 ? -3.847 8.946 10.374 1.00 89.00 98 SER A O 1
ATOM 740 N N . LEU A 1 99 ? -6.008 8.539 10.896 1.00 87.88 99 LEU A N 1
ATOM 741 C CA . LEU A 1 99 ? -6.651 8.972 9.656 1.00 87.88 99 LEU A CA 1
ATOM 742 C C . LEU A 1 99 ? -7.136 10.414 9.834 1.00 87.88 99 LEU A C 1
ATOM 744 O O . LEU A 1 99 ? -7.869 10.701 10.779 1.00 87.88 99 LEU A O 1
ATOM 748 N N . TYR A 1 100 ? -6.747 11.297 8.927 1.00 86.50 100 TYR A N 1
ATOM 749 C CA . TYR A 1 100 ? -7.091 12.713 8.894 1.00 86.50 100 TYR A CA 1
ATOM 750 C C . TYR A 1 100 ? -7.991 13.005 7.701 1.00 86.50 100 TYR A C 1
ATOM 752 O O . TYR A 1 100 ? -7.783 12.432 6.631 1.00 86.50 100 TYR A O 1
ATOM 760 N N . ASP A 1 101 ? -8.968 13.891 7.873 1.00 83.75 101 ASP A N 1
ATOM 761 C CA . ASP A 1 101 ? -9.749 14.448 6.768 1.00 83.75 101 ASP A CA 1
ATOM 762 C C . ASP A 1 101 ? -9.035 15.633 6.086 1.00 83.75 101 ASP A C 1
ATOM 764 O O . ASP A 1 101 ? -7.915 16.015 6.431 1.00 83.75 101 ASP A O 1
ATOM 768 N N . ASP A 1 102 ? -9.701 16.248 5.106 1.00 79.12 102 ASP A N 1
ATOM 769 C CA . ASP A 1 102 ? -9.206 17.411 4.359 1.00 79.12 102 ASP A CA 1
ATOM 770 C C . ASP A 1 102 ? -9.004 18.684 5.207 1.00 79.12 102 ASP A C 1
ATOM 772 O O . ASP A 1 102 ? -8.427 19.671 4.736 1.00 79.12 102 ASP A O 1
ATOM 776 N N . SER A 1 103 ? -9.488 18.667 6.448 1.00 83.75 103 SER A N 1
ATOM 777 C CA . SER A 1 103 ? -9.421 19.753 7.417 1.00 83.75 103 SER A CA 1
ATOM 778 C C . SER A 1 103 ? -8.356 19.506 8.495 1.00 83.75 103 SER A C 1
ATOM 780 O O . SER A 1 103 ? -8.273 20.290 9.447 1.00 83.75 103 SER A O 1
ATOM 782 N N . ASP A 1 104 ? -7.519 18.474 8.321 1.00 82.56 104 ASP A N 1
ATOM 783 C CA . ASP A 1 104 ? -6.509 17.991 9.271 1.00 82.56 104 ASP A CA 1
ATOM 784 C C . ASP A 1 104 ? -7.107 17.549 10.629 1.00 82.56 104 ASP A C 1
ATOM 786 O O . ASP A 1 104 ? -6.407 17.539 11.651 1.00 82.56 104 ASP A O 1
ATOM 790 N N . GLU A 1 105 ? -8.395 17.190 10.684 1.00 88.12 105 GLU A N 1
ATOM 791 C CA . GLU A 1 105 ? -9.007 16.617 11.887 1.00 88.12 105 GLU A CA 1
ATOM 792 C C . GLU A 1 105 ? -8.865 15.091 11.885 1.00 88.12 105 GLU A C 1
ATOM 794 O O . GLU A 1 105 ? -9.050 14.432 10.865 1.00 88.12 105 GLU A O 1
ATOM 799 N N . VAL A 1 106 ? -8.522 14.515 13.045 1.00 88.75 106 VAL A N 1
ATOM 800 C CA . VAL A 1 106 ? -8.436 13.056 13.203 1.00 88.75 106 VAL A CA 1
ATOM 801 C C . VAL A 1 106 ? -9.845 12.476 13.171 1.00 88.75 106 VAL A C 1
ATOM 803 O O . VAL A 1 106 ? -10.661 12.764 14.047 1.00 88.75 106 VAL A O 1
ATOM 806 N N . VAL A 1 107 ? -10.095 11.637 12.174 1.00 86.19 107 VAL A N 1
ATOM 807 C CA . VAL A 1 107 ? -11.369 10.951 11.946 1.00 86.19 107 VAL A CA 1
ATOM 808 C C . VAL A 1 107 ? -11.372 9.584 12.622 1.00 86.19 107 VAL A C 1
ATOM 810 O O . VAL A 1 107 ? -12.380 9.177 13.192 1.00 86.19 107 VAL A O 1
ATOM 813 N N . GLN A 1 108 ? -10.230 8.892 12.594 1.00 87.25 108 GLN A N 1
ATOM 814 C CA . GLN A 1 108 ? -10.082 7.540 13.127 1.00 87.25 108 GLN A CA 1
ATOM 815 C C . GLN A 1 108 ? -8.646 7.300 13.602 1.00 87.25 108 GLN A C 1
ATOM 817 O O . GLN A 1 108 ? -7.696 7.839 13.035 1.00 87.25 108 GLN A O 1
ATOM 822 N N . GLU A 1 109 ? -8.480 6.461 14.623 1.00 88.44 109 GLU A N 1
ATOM 823 C CA . GLU A 1 109 ? -7.180 5.937 15.046 1.00 88.44 109 GLU A CA 1
ATOM 824 C C . GLU A 1 109 ? -7.208 4.411 15.050 1.00 88.44 109 GLU A C 1
ATOM 826 O O . GLU A 1 109 ? -8.169 3.799 15.515 1.00 88.44 109 GLU A O 1
ATOM 831 N N . VAL A 1 110 ? -6.139 3.804 14.542 1.00 85.88 110 VAL A N 1
ATOM 832 C CA . VAL A 1 110 ? -6.045 2.365 14.294 1.00 85.88 110 VAL A CA 1
ATOM 833 C C . VAL A 1 110 ? -4.763 1.805 14.901 1.00 85.88 110 VAL A C 1
ATOM 835 O O . VAL A 1 110 ? -3.716 2.449 14.858 1.00 85.88 110 VAL A O 1
ATOM 838 N N . THR A 1 111 ? -4.804 0.592 15.452 1.00 88.69 111 THR A N 1
ATOM 839 C CA . THR A 1 111 ? -3.605 -0.126 15.912 1.00 88.69 111 THR A CA 1
ATOM 840 C C . THR A 1 111 ? -3.779 -1.636 15.809 1.00 88.69 111 THR A C 1
ATOM 842 O O . THR A 1 111 ? -4.898 -2.142 15.877 1.00 88.69 111 THR A O 1
ATOM 845 N N . LEU A 1 112 ? -2.672 -2.361 15.636 1.00 78.88 112 LEU A N 1
ATOM 846 C CA . LEU A 1 112 ? -2.661 -3.819 15.685 1.00 78.88 112 LEU A CA 1
ATOM 847 C C . LEU A 1 112 ? -2.281 -4.260 17.099 1.00 78.88 112 LEU A C 1
ATOM 849 O O . LEU A 1 112 ? -1.159 -4.038 17.548 1.00 78.88 112 LEU A O 1
ATOM 853 N N . TYR A 1 113 ? -3.205 -4.895 17.813 1.00 77.06 113 TYR A N 1
ATOM 854 C CA . TYR A 1 113 ? -2.978 -5.299 19.207 1.00 77.06 113 TYR A CA 1
ATOM 855 C C . TYR A 1 113 ? -2.127 -6.572 19.354 1.00 77.06 113 TYR A C 1
ATOM 857 O O . TYR A 1 113 ? -1.615 -6.842 20.439 1.00 77.06 113 TYR A O 1
ATOM 865 N N . GLY A 1 114 ? -1.974 -7.353 18.282 1.00 71.25 114 GLY A N 1
ATOM 866 C CA . GLY A 1 114 ? -1.214 -8.601 18.251 1.00 71.25 114 GLY A CA 1
ATOM 867 C C . GLY A 1 114 ? -1.430 -9.374 16.949 1.00 71.25 114 GLY A C 1
ATOM 868 O O . GLY A 1 114 ? -2.354 -9.071 16.197 1.00 71.25 114 GLY A O 1
ATOM 869 N N . GLY A 1 115 ? -0.610 -10.401 16.710 1.00 66.38 115 GLY A N 1
ATOM 870 C CA . GLY A 1 115 ? -0.652 -11.199 15.479 1.00 66.38 115 GLY A CA 1
ATOM 871 C C . GLY A 1 115 ? 0.166 -10.581 14.341 1.00 66.38 115 GLY A C 1
ATOM 872 O O . GLY A 1 115 ? 0.501 -9.405 14.376 1.00 66.38 115 GLY A O 1
ATOM 873 N N . PHE A 1 116 ? 0.531 -11.390 13.341 1.00 68.31 116 PHE A N 1
ATOM 874 C CA . PHE A 1 116 ? 1.387 -10.944 12.226 1.00 68.31 116 PHE A CA 1
ATOM 875 C C . PHE A 1 116 ? 0.655 -10.054 11.213 1.00 68.31 116 PHE A C 1
ATOM 877 O O . PHE A 1 116 ? 1.294 -9.371 10.413 1.00 68.31 116 PHE A O 1
ATOM 884 N N . SER A 1 117 ? -0.678 -10.087 11.220 1.00 74.62 117 SER A N 1
ATOM 885 C CA . SER A 1 117 ? -1.514 -9.299 10.323 1.00 74.62 117 SER A CA 1
ATOM 886 C C . SER A 1 117 ? -2.891 -9.013 10.916 1.00 74.62 117 SER A C 1
ATOM 888 O O . SER A 1 117 ? -3.397 -9.796 11.721 1.00 74.62 117 SER A O 1
ATOM 890 N N . GLY A 1 118 ? -3.520 -7.939 10.450 1.00 68.56 118 GLY A N 1
ATOM 891 C CA . GLY A 1 118 ? -4.906 -7.580 10.732 1.00 68.56 118 GLY A CA 1
ATOM 892 C C . GLY A 1 118 ? -5.532 -6.821 9.564 1.00 68.56 118 GLY A C 1
ATOM 893 O O . GLY A 1 118 ? -4.843 -6.461 8.614 1.00 68.56 118 GLY A O 1
ATOM 894 N N . VAL A 1 119 ? -6.841 -6.593 9.629 1.00 71.50 119 VAL A N 1
ATOM 895 C CA . VAL A 1 119 ? -7.569 -5.772 8.654 1.00 71.50 119 VAL A CA 1
ATOM 896 C C . VAL A 1 119 ? -8.465 -4.810 9.418 1.00 71.50 119 VAL A C 1
ATOM 898 O O . VAL A 1 119 ? -9.228 -5.254 10.276 1.00 71.50 119 VAL A O 1
ATOM 901 N N . GLU A 1 120 ? -8.387 -3.527 9.076 1.00 79.38 120 GLU A N 1
ATOM 902 C CA . GLU A 1 120 ? -9.238 -2.461 9.605 1.00 79.38 120 GLU A CA 1
ATOM 903 C C . GLU A 1 120 ? -10.108 -1.854 8.498 1.00 79.38 120 GLU A C 1
ATOM 905 O O . GLU A 1 120 ? -9.663 -1.702 7.359 1.00 79.38 120 GLU A O 1
ATOM 910 N N . CYS A 1 121 ? -11.350 -1.494 8.831 1.00 75.19 121 CYS A N 1
ATOM 911 C CA . CYS A 1 121 ? -12.202 -0.702 7.946 1.00 75.19 121 CYS A CA 1
ATOM 912 C C . CYS A 1 121 ? -11.983 0.788 8.209 1.00 75.19 121 CYS A C 1
ATOM 914 O O . CYS A 1 121 ? -12.040 1.233 9.355 1.00 75.19 121 CYS A O 1
ATOM 916 N N . LEU A 1 122 ? -11.743 1.556 7.145 1.00 78.75 122 LEU A N 1
ATOM 917 C CA . LEU A 1 122 ? -11.532 2.994 7.267 1.00 78.75 122 LEU A CA 1
ATOM 918 C C . LEU A 1 122 ? -12.856 3.753 7.160 1.00 78.75 122 LEU A C 1
ATOM 920 O O . LEU A 1 122 ? -13.626 3.536 6.222 1.00 78.75 122 LEU A O 1
ATOM 924 N N . ASP A 1 123 ? -13.088 4.669 8.100 1.00 79.44 123 ASP A N 1
ATOM 925 C CA . ASP A 1 123 ? -14.268 5.537 8.137 1.00 79.44 123 ASP A CA 1
ATOM 926 C C . ASP A 1 123 ? -14.110 6.682 7.124 1.00 79.44 123 ASP A C 1
ATOM 928 O O . ASP A 1 123 ? -13.669 7.789 7.446 1.00 79.44 123 ASP A O 1
ATOM 932 N N . VAL A 1 124 ? -14.447 6.391 5.865 1.00 74.94 124 VAL A N 1
ATOM 933 C CA . VAL A 1 124 ? -14.256 7.302 4.732 1.00 74.94 124 VAL A CA 1
ATOM 934 C C . VAL A 1 124 ? -15.558 7.602 3.992 1.00 74.94 124 VAL A C 1
ATOM 936 O O . VAL A 1 124 ? -16.455 6.770 3.890 1.00 74.94 124 VAL A O 1
ATOM 939 N N . GLU A 1 125 ? -15.663 8.808 3.438 1.00 73.19 125 GLU A N 1
ATOM 940 C CA . GLU A 1 125 ? -16.799 9.259 2.639 1.00 73.19 125 GLU A CA 1
ATOM 941 C C . GLU A 1 125 ? -16.403 9.428 1.167 1.00 73.19 125 GLU A C 1
ATOM 943 O O . GLU A 1 125 ? -15.378 10.026 0.829 1.00 73.19 125 GLU A O 1
ATOM 948 N N . VAL A 1 126 ? -17.269 8.958 0.266 1.00 64.06 126 VAL A N 1
ATOM 949 C CA . VAL A 1 126 ? -17.094 9.127 -1.182 1.00 64.06 126 VAL A CA 1
ATOM 950 C C . VAL A 1 126 ? -17.033 10.613 -1.552 1.00 64.06 126 VAL A C 1
ATOM 952 O O . VAL A 1 126 ? -17.937 11.393 -1.248 1.00 64.06 126 VAL A O 1
ATOM 955 N N . GLY A 1 127 ? -15.997 10.985 -2.297 1.00 62.72 127 GLY A N 1
ATOM 956 C CA . GLY A 1 127 ? -15.712 12.344 -2.746 1.00 62.72 127 GLY A CA 1
ATOM 957 C C . GLY A 1 127 ? -14.830 13.155 -1.795 1.00 62.72 127 GLY A C 1
ATOM 958 O O . GLY A 1 127 ? -14.600 14.329 -2.087 1.00 62.72 127 GLY A O 1
ATOM 959 N N . GLN A 1 128 ? -14.354 12.562 -0.696 1.00 70.69 128 GLN A N 1
ATOM 960 C CA . GLN A 1 128 ? -13.422 13.185 0.246 1.00 70.69 128 GLN A CA 1
ATOM 961 C C . GLN A 1 128 ? -11.993 12.668 0.056 1.00 70.69 128 GLN A C 1
ATOM 963 O O . GLN A 1 128 ? -11.762 11.596 -0.510 1.00 70.69 128 GLN A O 1
ATOM 968 N N . CYS A 1 129 ? -11.035 13.450 0.547 1.00 74.12 129 CYS A N 1
ATOM 969 C CA . CYS A 1 129 ? -9.632 13.067 0.622 1.00 74.12 129 CYS A CA 1
ATOM 970 C C . CYS A 1 129 ? -9.201 12.947 2.079 1.00 74.12 129 CYS A C 1
ATOM 972 O O . CYS A 1 129 ? -9.673 13.693 2.934 1.00 74.12 129 CYS A O 1
ATOM 974 N N . TYR A 1 130 ? -8.286 12.019 2.320 1.00 81.31 130 TYR A N 1
ATOM 975 C CA . TYR A 1 130 ? -7.784 11.669 3.632 1.00 81.31 130 TYR A CA 1
ATOM 976 C C . TYR A 1 130 ? -6.266 11.542 3.609 1.00 81.31 130 TYR A C 1
ATOM 978 O O . TYR A 1 130 ? -5.682 11.255 2.561 1.00 81.31 130 TYR A O 1
ATOM 986 N N . SER A 1 131 ? -5.632 11.690 4.768 1.00 80.94 131 SER A N 1
ATOM 987 C CA . SER A 1 131 ? -4.251 11.263 4.981 1.00 80.94 131 SER A CA 1
ATOM 988 C C . SER A 1 131 ? -4.135 10.331 6.178 1.00 80.94 131 SER A C 1
ATOM 990 O O . SER A 1 131 ? -4.930 10.388 7.107 1.00 80.94 131 SER A O 1
ATOM 992 N N . VAL A 1 132 ? -3.175 9.415 6.154 1.00 83.44 132 VAL A N 1
ATOM 993 C CA . VAL A 1 132 ? -2.862 8.529 7.273 1.00 83.44 132 VAL A CA 1
ATOM 994 C C . VAL A 1 132 ? -1.439 8.753 7.723 1.00 83.44 132 VAL A C 1
ATOM 996 O O . VAL A 1 132 ? -0.528 8.843 6.900 1.00 83.44 132 VAL A O 1
ATOM 999 N N . LYS A 1 133 ? -1.237 8.810 9.035 1.00 84.19 133 LYS A N 1
ATOM 1000 C CA . LYS A 1 133 ? 0.073 9.039 9.639 1.00 84.19 133 LYS A CA 1
ATOM 1001 C C . LYS A 1 133 ? 0.309 8.095 10.806 1.00 84.19 133 LYS A C 1
ATOM 1003 O O . LYS A 1 133 ? -0.554 7.929 11.664 1.00 84.19 133 LYS A O 1
ATOM 1008 N N . LEU A 1 134 ? 1.512 7.526 10.847 1.00 85.06 134 LEU A N 1
ATOM 1009 C CA . LEU A 1 134 ? 1.997 6.737 11.974 1.00 85.06 134 LEU A CA 1
ATOM 1010 C C . LEU A 1 134 ? 2.332 7.656 13.159 1.00 85.06 134 LEU A C 1
ATOM 1012 O O . LEU A 1 134 ? 2.954 8.710 12.985 1.00 85.06 134 LEU A O 1
ATOM 1016 N N . SER A 1 135 ? 1.935 7.256 14.364 1.00 82.00 135 SER A N 1
ATOM 1017 C CA . SER A 1 135 ? 2.230 7.997 15.584 1.00 82.00 135 SER A CA 1
ATOM 1018 C C . SER A 1 135 ? 3.704 7.909 15.980 1.00 82.00 135 SER A C 1
ATOM 1020 O O . SER A 1 135 ? 4.417 6.959 15.668 1.00 82.00 135 SER A O 1
ATOM 1022 N N . GLU A 1 136 ? 4.177 8.934 16.691 1.00 76.44 136 GLU A N 1
ATOM 1023 C CA . GLU A 1 136 ? 5.571 9.034 17.152 1.00 76.44 136 GLU A CA 1
ATOM 1024 C C . GLU A 1 136 ? 5.761 8.493 18.587 1.00 76.44 136 GLU A C 1
ATOM 1026 O O . GLU A 1 136 ? 6.824 8.673 19.185 1.00 76.44 136 GLU A O 1
ATOM 1031 N N . GLU A 1 137 ? 4.727 7.880 19.177 1.00 77.38 137 GLU A N 1
ATOM 1032 C CA . GLU A 1 137 ? 4.684 7.542 20.610 1.00 77.38 137 GLU A CA 1
ATOM 1033 C C . GLU A 1 137 ? 4.956 6.061 20.924 1.00 77.38 137 GLU A C 1
ATOM 1035 O O . GLU A 1 137 ? 5.289 5.729 22.067 1.00 77.38 137 GLU A O 1
ATOM 1040 N N . GLY A 1 138 ? 4.846 5.174 19.930 1.00 80.19 138 GLY A N 1
ATOM 1041 C CA . GLY A 1 138 ? 5.088 3.741 20.084 1.00 80.19 138 GLY A CA 1
ATOM 1042 C C . GLY A 1 138 ? 6.569 3.348 20.049 1.00 80.19 138 GLY A C 1
ATOM 1043 O O . GLY A 1 138 ? 7.468 4.160 19.829 1.00 80.19 138 GLY A O 1
ATOM 1044 N N . SER A 1 139 ? 6.847 2.071 20.318 1.00 82.81 139 SER A N 1
ATOM 1045 C CA . SER A 1 139 ? 8.184 1.476 20.140 1.00 82.81 139 SER A CA 1
ATOM 1046 C C . SER A 1 139 ? 8.213 0.599 18.893 1.00 82.81 139 SER A C 1
ATOM 1048 O O . SER A 1 139 ? 7.182 0.052 18.531 1.00 82.81 139 SER A O 1
ATOM 1050 N N . TYR A 1 140 ? 9.383 0.427 18.272 1.00 81.69 140 TYR A N 1
ATOM 1051 C CA . TYR A 1 140 ? 9.560 -0.445 17.099 1.00 81.69 140 TYR A CA 1
ATOM 1052 C C . TYR A 1 140 ? 8.716 -0.032 15.880 1.00 81.69 140 TYR A C 1
ATOM 1054 O O . TYR A 1 140 ? 8.130 -0.864 15.195 1.00 81.69 140 TYR A O 1
ATOM 1062 N N . ALA A 1 141 ? 8.642 1.274 15.607 1.00 81.25 141 ALA A N 1
ATOM 1063 C CA . ALA A 1 141 ? 7.910 1.815 14.459 1.00 81.25 141 ALA A CA 1
ATOM 1064 C C . ALA A 1 141 ? 8.360 1.196 13.119 1.00 81.25 141 ALA A C 1
ATOM 1066 O O . ALA A 1 141 ? 7.571 1.100 12.190 1.00 81.25 141 ALA A O 1
ATOM 1067 N N . GLU A 1 142 ? 9.608 0.729 13.034 1.00 73.38 142 GLU A N 1
ATOM 1068 C CA . GLU A 1 142 ? 10.177 0.033 11.879 1.00 73.38 142 GLU A CA 1
ATOM 1069 C C . GLU A 1 142 ? 9.547 -1.337 11.567 1.00 73.38 142 GLU A C 1
ATOM 1071 O O . GLU A 1 142 ? 9.808 -1.898 10.505 1.00 73.38 142 GLU A O 1
ATOM 1076 N N . GLU A 1 143 ? 8.752 -1.893 12.481 1.00 75.69 143 GLU A N 1
ATOM 1077 C CA . GLU A 1 143 ? 8.077 -3.189 12.320 1.00 75.69 143 GLU A CA 1
ATOM 1078 C C . GLU A 1 143 ? 6.634 -3.024 11.827 1.00 75.69 143 GLU A C 1
ATOM 1080 O O . GLU A 1 143 ? 6.019 -3.992 11.372 1.00 75.69 143 GLU A O 1
ATOM 1085 N N . VAL A 1 144 ? 6.118 -1.793 11.894 1.00 81.56 144 VAL A N 1
ATOM 1086 C CA . VAL A 1 144 ? 4.762 -1.425 11.505 1.00 81.56 144 VAL A CA 1
ATOM 1087 C C . VAL A 1 144 ? 4.705 -1.252 9.999 1.00 81.56 144 VAL A C 1
ATOM 1089 O O . VAL A 1 144 ? 5.352 -0.380 9.433 1.00 81.56 144 VAL A O 1
ATOM 1092 N N . THR A 1 145 ? 3.900 -2.067 9.334 1.00 79.38 145 THR A N 1
ATOM 1093 C CA . THR A 1 145 ? 3.630 -1.915 7.902 1.00 79.38 145 THR A CA 1
ATOM 1094 C C . THR A 1 145 ? 2.135 -2.015 7.678 1.00 79.38 145 THR A C 1
ATOM 1096 O O . THR A 1 145 ? 1.429 -2.715 8.399 1.00 79.38 145 THR A O 1
ATOM 1099 N N . PHE A 1 146 ? 1.620 -1.280 6.705 1.00 79.56 146 PHE A N 1
ATOM 1100 C CA . PHE A 1 146 ? 0.205 -1.334 6.365 1.00 79.56 146 PHE A CA 1
ATOM 1101 C C . PHE A 1 146 ? 0.019 -1.093 4.875 1.00 79.56 146 PHE A C 1
ATOM 1103 O O . PHE A 1 146 ? 0.860 -0.456 4.235 1.00 79.56 146 PHE A O 1
ATOM 1110 N N . SER A 1 147 ? -1.086 -1.592 4.333 1.00 71.62 147 SER A N 1
ATOM 1111 C CA . SER A 1 147 ? -1.524 -1.284 2.986 1.00 71.62 147 SER A CA 1
ATOM 1112 C C . SER A 1 147 ? -2.975 -0.851 2.944 1.00 71.62 147 SER A C 1
ATOM 1114 O O . SER A 1 147 ? -3.834 -1.510 3.513 1.00 71.62 147 SER A O 1
ATOM 1116 N N . ILE A 1 148 ? -3.262 0.230 2.226 1.00 71.94 148 ILE A N 1
ATOM 1117 C CA . ILE A 1 148 ? -4.634 0.658 1.935 1.00 71.94 148 ILE A CA 1
ATOM 1118 C C . ILE A 1 148 ? -4.851 0.443 0.441 1.00 71.94 148 ILE A C 1
ATOM 1120 O O . ILE A 1 148 ? -4.199 1.104 -0.365 1.00 71.94 148 ILE A O 1
ATOM 1124 N N . ASN A 1 149 ? -5.700 -0.523 0.073 1.00 63.34 149 ASN A N 1
ATOM 1125 C CA . ASN A 1 149 ? -5.896 -0.961 -1.319 1.00 63.34 149 ASN A CA 1
ATOM 1126 C C . ASN A 1 149 ? -4.575 -1.183 -2.101 1.00 63.34 149 ASN A C 1
ATOM 1128 O O . ASN A 1 149 ? -4.437 -0.767 -3.249 1.00 63.34 149 ASN A O 1
ATOM 1132 N N . GLY A 1 150 ? -3.574 -1.805 -1.471 1.00 47.16 150 GLY A N 1
ATOM 1133 C CA . GLY A 1 150 ? -2.275 -2.075 -2.105 1.00 47.16 150 GLY A CA 1
ATOM 1134 C C . GLY A 1 150 ? -1.268 -0.917 -2.079 1.00 47.16 150 GLY A C 1
ATOM 1135 O O . GLY A 1 150 ? -0.115 -1.123 -2.449 1.00 47.16 150 GLY A O 1
ATOM 1136 N N . ILE A 1 151 ? -1.625 0.274 -1.574 1.00 49.59 151 ILE A N 1
ATOM 1137 C CA . ILE A 1 151 ? -0.628 1.298 -1.221 1.00 49.59 151 ILE A CA 1
ATOM 1138 C C . ILE A 1 151 ? 0.081 0.851 0.052 1.00 49.59 151 ILE A C 1
ATOM 1140 O O . ILE A 1 151 ? -0.446 1.054 1.143 1.00 49.59 151 ILE A O 1
ATOM 1144 N N . VAL A 1 152 ? 1.259 0.248 -0.088 1.00 50.84 152 VAL A N 1
ATOM 1145 C CA . VAL A 1 152 ? 2.092 -0.180 1.039 1.00 50.84 152 VAL A CA 1
ATOM 1146 C C . VAL A 1 152 ? 2.876 1.014 1.584 1.00 50.84 152 VAL A C 1
ATOM 1148 O O . VAL A 1 152 ? 3.630 1.658 0.856 1.00 50.84 152 VAL A O 1
ATOM 1151 N N . ASN A 1 153 ? 2.747 1.297 2.879 1.00 56.00 153 ASN A N 1
ATOM 1152 C CA . ASN A 1 153 ? 3.736 2.102 3.588 1.00 56.00 153 ASN A CA 1
ATOM 1153 C C . ASN A 1 153 ? 4.778 1.152 4.196 1.00 56.00 153 ASN A C 1
ATOM 1155 O O . ASN A 1 153 ? 4.493 0.443 5.163 1.00 56.00 153 ASN A O 1
ATOM 1159 N N . ASP A 1 154 ? 5.980 1.123 3.614 1.00 48.16 154 ASP A N 1
ATOM 1160 C CA . ASP A 1 154 ? 7.170 0.633 4.313 1.00 48.16 154 ASP A CA 1
ATOM 1161 C C . ASP A 1 154 ? 7.605 1.757 5.259 1.00 48.16 154 ASP A C 1
ATOM 1163 O O . ASP A 1 154 ? 7.976 2.845 4.799 1.00 48.16 154 ASP A O 1
ATOM 1167 N N . ALA A 1 155 ? 7.545 1.499 6.572 1.00 42.53 155 ALA A N 1
ATOM 1168 C CA . ALA A 1 155 ? 7.835 2.446 7.654 1.00 42.53 155 ALA A CA 1
ATOM 1169 C C . ALA A 1 155 ? 9.200 3.152 7.560 1.00 42.53 155 ALA A C 1
ATOM 1171 O O . ALA A 1 155 ? 9.525 4.002 8.392 1.00 42.53 155 ALA A O 1
ATOM 1172 N N . ASN A 1 156 ? 10.020 2.843 6.558 1.00 40.97 156 ASN A N 1
ATOM 1173 C CA . ASN A 1 156 ? 11.295 3.495 6.362 1.00 40.97 156 ASN A CA 1
ATOM 1174 C C . ASN A 1 156 ? 11.251 4.886 5.724 1.00 40.97 156 ASN A C 1
ATOM 1176 O O . ASN A 1 156 ? 12.127 5.671 6.071 1.00 40.97 156 ASN A O 1
ATOM 1180 N N . TYR A 1 157 ? 10.313 5.268 4.852 1.00 39.38 157 TYR A N 1
ATOM 1181 C CA . TYR A 1 157 ? 10.409 6.595 4.210 1.00 39.38 157 TYR A CA 1
ATOM 1182 C C . TYR A 1 157 ? 9.086 7.105 3.624 1.00 39.38 157 TYR A C 1
ATOM 1184 O O . TYR A 1 157 ? 8.976 7.182 2.410 1.00 39.38 157 TYR A O 1
ATOM 1192 N N . GLN A 1 158 ? 8.133 7.515 4.469 1.00 44.41 158 GLN A N 1
ATOM 1193 C CA . GLN A 1 158 ? 7.317 8.750 4.373 1.00 44.41 158 GLN A CA 1
ATOM 1194 C C . GLN A 1 158 ? 6.214 8.668 5.437 1.00 44.41 158 GLN A C 1
ATOM 1196 O O . GLN A 1 158 ? 5.433 7.722 5.481 1.00 44.41 158 GLN A O 1
ATOM 1201 N N . SER A 1 159 ? 6.191 9.653 6.335 1.00 55.88 159 SER A N 1
ATOM 1202 C CA . SER A 1 159 ? 5.373 9.679 7.556 1.00 55.88 159 SER A CA 1
ATOM 1203 C C . SER A 1 159 ? 3.889 9.966 7.318 1.00 55.88 159 SER A C 1
ATOM 1205 O O . SER A 1 159 ? 3.174 10.254 8.271 1.00 55.88 159 SER A O 1
ATOM 1207 N N . GLU A 1 160 ? 3.443 9.972 6.066 1.00 64.88 160 GLU A N 1
ATOM 1208 C CA . GLU A 1 160 ? 2.083 10.334 5.701 1.00 64.88 160 GLU A CA 1
ATOM 1209 C C . GLU A 1 160 ? 1.744 9.760 4.322 1.00 64.88 160 GLU A C 1
ATOM 1211 O O . GLU A 1 160 ? 2.519 9.915 3.377 1.00 64.88 160 GLU A O 1
ATOM 1216 N N . VAL A 1 161 ? 0.601 9.087 4.205 1.00 67.56 161 VAL A N 1
ATOM 1217 C CA . VAL A 1 161 ? 0.042 8.621 2.927 1.00 67.56 161 VAL A CA 1
ATOM 1218 C C . VAL A 1 161 ? -1.296 9.312 2.751 1.00 67.56 161 VAL A C 1
ATOM 1220 O O . VAL A 1 161 ? -2.140 9.185 3.627 1.00 67.56 161 VAL A O 1
ATOM 1223 N N . SER A 1 162 ? -1.515 10.022 1.646 1.00 71.19 162 SER A N 1
ATOM 1224 C CA . SER A 1 162 ? -2.844 10.575 1.345 1.00 71.19 162 SER A CA 1
ATOM 1225 C C . SER A 1 162 ? -3.542 9.789 0.243 1.00 71.19 162 SER A C 1
ATOM 1227 O O . SER A 1 162 ? -2.889 9.210 -0.625 1.00 71.19 162 SER A O 1
ATOM 1229 N N . PHE A 1 163 ? -4.868 9.756 0.282 1.00 67.69 163 PHE A N 1
ATOM 1230 C CA . PHE A 1 163 ? -5.711 9.135 -0.732 1.00 67.69 163 PHE A CA 1
ATOM 1231 C C . PHE A 1 163 ? -7.045 9.881 -0.834 1.00 67.69 163 PHE A C 1
ATOM 1233 O O . PHE A 1 163 ? -7.444 10.588 0.086 1.00 67.69 163 PHE A O 1
ATOM 1240 N N . CYS A 1 164 ? -7.756 9.726 -1.949 1.00 66.19 164 CYS A N 1
ATOM 1241 C CA . CYS A 1 164 ? -9.115 10.240 -2.103 1.00 66.19 164 CYS A CA 1
ATOM 1242 C C . CYS A 1 164 ? -10.049 9.093 -2.468 1.00 66.19 164 CYS A C 1
ATOM 1244 O O . CYS A 1 164 ? -9.654 8.179 -3.187 1.00 66.19 164 CYS A O 1
ATOM 1246 N N . VAL A 1 165 ? -11.280 9.140 -1.967 1.00 64.62 165 VAL A N 1
ATOM 1247 C CA . VAL A 1 165 ? -12.298 8.131 -2.263 1.00 64.62 165 VAL A CA 1
ATOM 1248 C C . VAL A 1 165 ? -13.141 8.640 -3.421 1.00 64.62 165 VAL A C 1
ATOM 1250 O O . VAL A 1 165 ? -13.825 9.654 -3.286 1.00 64.62 165 VAL A O 1
ATOM 1253 N N . ASP A 1 166 ? -13.091 7.975 -4.572 1.00 58.12 166 ASP A N 1
ATOM 1254 C CA . ASP A 1 166 ? -13.915 8.320 -5.733 1.00 58.12 166 ASP A CA 1
ATOM 1255 C C . ASP A 1 166 ? -15.150 7.401 -5.859 1.00 58.12 166 ASP A C 1
ATOM 1257 O O . ASP A 1 166 ? -15.317 6.442 -5.112 1.00 58.12 166 ASP A O 1
ATOM 1261 N N . ASN A 1 167 ? -16.068 7.743 -6.770 1.00 41.41 167 ASN A N 1
ATOM 1262 C CA . ASN A 1 167 ? -17.285 6.965 -7.049 1.00 41.41 167 ASN A CA 1
ATOM 1263 C C . ASN A 1 167 ? -17.195 6.205 -8.388 1.00 41.41 167 ASN A C 1
ATOM 1265 O O . ASN A 1 167 ? -18.220 5.978 -9.043 1.00 41.41 167 ASN A O 1
ATOM 1269 N N . SER A 1 168 ? -15.990 5.933 -8.893 1.00 40.75 168 SER A N 1
ATOM 1270 C CA . SER A 1 168 ? -15.820 5.345 -10.216 1.00 40.75 168 SER A CA 1
ATOM 1271 C C . SER A 1 168 ? -15.798 3.818 -10.135 1.00 40.75 168 SER A C 1
ATOM 1273 O O . SER A 1 168 ? -15.195 3.194 -9.273 1.00 40.75 168 SER A O 1
ATOM 1275 N N . THR A 1 169 ? -16.509 3.171 -11.059 1.00 32.69 169 THR A N 1
ATOM 1276 C CA . THR A 1 169 ? -16.539 1.707 -11.218 1.00 32.69 169 THR A CA 1
ATOM 1277 C C . THR A 1 169 ? -15.286 1.186 -11.941 1.00 32.69 169 THR A C 1
ATOM 1279 O O . THR A 1 169 ? -15.375 0.291 -12.783 1.00 32.69 169 THR A O 1
ATOM 1282 N N . SER A 1 170 ? -14.148 1.818 -11.688 1.00 34.56 170 SER A N 1
ATOM 1283 C CA . SER A 1 170 ? -12.818 1.603 -12.258 1.00 34.56 170 SER A CA 1
ATOM 1284 C C . SER A 1 170 ? -11.847 1.530 -11.072 1.00 34.56 170 SER A C 1
ATOM 1286 O O . SER A 1 170 ? -12.186 2.083 -10.027 1.00 34.56 170 SER A O 1
ATOM 1288 N N . PRO A 1 171 ? -10.713 0.806 -11.152 1.00 37.03 171 PRO A N 1
ATOM 1289 C CA . PRO A 1 171 ? -9.795 0.713 -10.017 1.00 37.03 171 PRO A CA 1
ATOM 1290 C C . PRO A 1 171 ? -9.479 2.117 -9.457 1.00 37.03 171 PRO A C 1
ATOM 1292 O O . PRO A 1 171 ? -9.331 3.049 -10.250 1.00 37.03 171 PRO A O 1
ATOM 1295 N N . PRO A 1 172 ? -9.452 2.279 -8.120 1.00 39.91 172 PRO A N 1
ATOM 1296 C CA . PRO A 1 172 ? -9.400 3.586 -7.466 1.00 39.91 172 PRO A CA 1
ATOM 1297 C C . PRO A 1 172 ? -8.174 4.397 -7.907 1.00 39.91 172 PRO A C 1
ATOM 1299 O O . PRO A 1 172 ? -7.046 3.908 -7.884 1.00 39.91 172 PRO A O 1
ATOM 1302 N N . GLU A 1 173 ? -8.410 5.644 -8.316 1.00 46.50 173 GLU A N 1
ATOM 1303 C CA . GLU A 1 173 ? -7.379 6.612 -8.699 1.00 46.50 173 GLU A CA 1
ATOM 1304 C C . GLU A 1 173 ? -6.851 7.324 -7.435 1.00 46.50 173 GLU A C 1
ATOM 1306 O O . GLU A 1 173 ? -7.611 7.945 -6.688 1.00 46.50 173 GLU A O 1
ATOM 1311 N N . TYR A 1 174 ? -5.545 7.228 -7.158 1.00 48.69 174 TYR A N 1
ATOM 1312 C CA . TYR A 1 174 ? -4.952 7.687 -5.895 1.00 48.69 174 TYR A CA 1
ATOM 1313 C C . TYR A 1 174 ? -4.272 9.056 -6.032 1.00 48.69 174 TYR A C 1
ATOM 1315 O O . TYR A 1 174 ? -3.339 9.205 -6.814 1.00 48.69 174 TYR A O 1
ATOM 1323 N N . SER A 1 175 ? -4.666 10.044 -5.222 1.00 43.69 175 SER A N 1
ATOM 1324 C CA . SER A 1 175 ? -3.974 11.339 -5.068 1.00 43.69 175 SER A CA 1
ATOM 1325 C C . SER A 1 175 ? -3.224 11.365 -3.735 1.00 43.69 175 SER A C 1
ATOM 1327 O O . SER A 1 175 ? -3.857 11.393 -2.683 1.00 43.69 175 SER A O 1
ATOM 1329 N N . THR A 1 176 ? -1.888 11.399 -3.759 1.00 40.06 176 THR A N 1
ATOM 1330 C CA . THR A 1 176 ? -1.041 11.274 -2.554 1.00 40.06 176 THR A CA 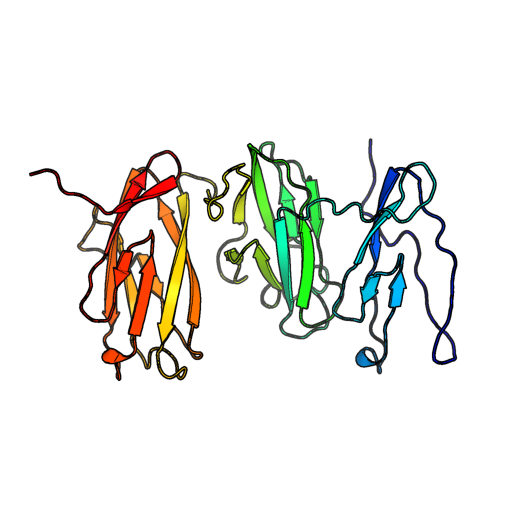1
ATOM 1331 C C . THR A 1 176 ? -0.823 12.575 -1.779 1.00 40.06 176 THR A C 1
ATOM 1333 O O . THR A 1 176 ? 0.000 12.607 -0.870 1.00 40.06 176 THR A O 1
ATOM 1336 N N . GLY A 1 177 ? -1.594 13.631 -2.061 1.00 40.53 177 GLY A N 1
ATOM 1337 C CA . GLY A 1 177 ? -1.442 14.929 -1.402 1.00 40.53 177 GLY A CA 1
ATOM 1338 C C . GLY A 1 177 ? -0.195 15.666 -1.906 1.00 40.53 177 GLY A C 1
ATOM 1339 O O . GLY A 1 177 ? 0.919 15.155 -1.895 1.00 40.53 177 GLY A O 1
ATOM 1340 N N . GLY A 1 178 ? -0.387 16.893 -2.397 1.00 48.88 178 GLY A N 1
ATOM 1341 C CA . GLY A 1 178 ? 0.677 17.698 -3.003 1.00 48.88 178 GLY A CA 1
ATOM 1342 C C . GLY A 1 178 ? 1.085 17.224 -4.401 1.00 48.88 178 GLY A C 1
ATOM 1343 O O . GLY A 1 178 ? 2.061 16.509 -4.537 1.00 48.88 178 GLY A O 1
ATOM 1344 N N . ASN A 1 179 ? 0.389 17.681 -5.450 1.00 63.53 179 ASN A N 1
ATOM 1345 C CA . ASN A 1 179 ? 0.755 17.495 -6.868 1.00 63.53 179 ASN A CA 1
ATOM 1346 C C . ASN A 1 179 ? 1.219 16.074 -7.268 1.00 63.53 179 ASN A C 1
ATOM 1348 O O . ASN A 1 179 ? 1.988 15.946 -8.213 1.00 63.53 179 ASN A O 1
ATOM 1352 N N . GLN A 1 180 ? 0.790 15.017 -6.575 1.00 65.38 180 GLN A N 1
ATOM 1353 C CA . GLN A 1 180 ? 1.267 13.650 -6.781 1.00 65.38 180 GLN A CA 1
ATOM 1354 C C . GLN A 1 180 ? 0.116 12.650 -6.803 1.00 65.38 180 GLN A C 1
ATOM 1356 O O . GLN A 1 180 ? -0.905 12.850 -6.144 1.00 65.38 180 GLN A O 1
ATOM 1361 N N . TYR A 1 181 ? 0.312 11.577 -7.561 1.00 63.31 181 TYR A N 1
ATOM 1362 C CA . TYR A 1 181 ? -0.639 10.501 -7.778 1.00 63.31 181 TYR A CA 1
ATOM 1363 C C . TYR A 1 181 ? 0.046 9.140 -7.669 1.00 63.31 181 TYR A C 1
ATOM 1365 O O . TYR A 1 181 ? 1.223 9.001 -8.003 1.00 63.31 181 TYR A O 1
ATOM 1373 N N . GLY A 1 182 ? -0.701 8.142 -7.206 1.00 68.19 182 GLY A N 1
ATOM 1374 C CA . GLY A 1 182 ? -0.294 6.742 -7.192 1.00 68.19 182 GLY A CA 1
ATOM 1375 C C . GLY A 1 182 ? -0.884 6.004 -8.389 1.00 68.19 182 GLY A C 1
ATOM 1376 O O . GLY A 1 182 ? -2.089 6.058 -8.619 1.00 68.19 182 GLY A O 1
ATOM 1377 N N . VAL A 1 183 ? -0.035 5.310 -9.140 1.00 69.38 183 VAL A N 1
ATOM 1378 C CA . VAL A 1 183 ? -0.425 4.507 -10.303 1.00 69.38 183 VAL A CA 1
ATOM 1379 C C . VAL A 1 183 ? -0.110 3.044 -10.028 1.00 69.38 183 VAL A C 1
ATOM 1381 O O . VAL A 1 183 ? 1.025 2.718 -9.686 1.00 69.38 183 VAL A O 1
ATOM 1384 N N . ALA A 1 184 ? -1.095 2.164 -10.205 1.00 74.44 184 ALA A N 1
ATOM 1385 C CA . ALA A 1 184 ? -0.892 0.727 -10.069 1.00 74.44 184 ALA A CA 1
ATOM 1386 C C . ALA A 1 184 ? 0.079 0.194 -11.133 1.00 74.44 184 ALA A C 1
ATOM 1388 O O . ALA A 1 184 ? -0.046 0.494 -12.324 1.00 74.44 184 ALA A O 1
ATOM 1389 N N . PHE A 1 185 ? 1.046 -0.600 -10.684 1.00 82.56 185 PHE A N 1
ATOM 1390 C CA . PHE A 1 185 ? 2.048 -1.256 -11.506 1.00 82.56 185 PHE A CA 1
ATOM 1391 C C . PHE A 1 185 ? 2.069 -2.747 -11.197 1.00 82.56 185 PHE A C 1
ATOM 1393 O O . PHE A 1 185 ? 2.406 -3.168 -10.091 1.00 82.56 185 PHE A O 1
ATOM 1400 N N . SER A 1 186 ? 1.735 -3.553 -12.197 1.00 85.56 186 SER A N 1
ATOM 1401 C CA . SER A 1 186 ? 1.741 -5.006 -12.080 1.00 85.56 186 SER A CA 1
ATOM 1402 C C . SER A 1 186 ? 3.007 -5.582 -12.701 1.00 85.56 186 SER A C 1
ATOM 1404 O O . SER A 1 186 ? 3.422 -5.213 -13.801 1.00 85.56 186 SER A O 1
ATOM 1406 N N . MET A 1 187 ? 3.622 -6.522 -11.997 1.00 94.31 187 MET A N 1
ATOM 1407 C CA . MET A 1 187 ? 4.823 -7.244 -12.394 1.00 94.31 187 MET A CA 1
ATOM 1408 C C . MET A 1 187 ? 4.495 -8.724 -12.511 1.00 94.31 187 MET A C 1
ATOM 1410 O O . MET A 1 187 ? 3.866 -9.297 -11.629 1.00 94.31 187 MET A O 1
ATOM 1414 N N . PHE A 1 188 ? 4.975 -9.365 -13.569 1.00 90.94 188 PHE A N 1
ATOM 1415 C CA . PHE A 1 188 ? 4.711 -10.769 -13.851 1.00 90.94 188 PHE A CA 1
ATOM 1416 C C . PHE A 1 188 ? 6.007 -11.514 -14.153 1.00 90.94 188 PHE A C 1
ATOM 1418 O O . PHE A 1 188 ? 6.927 -10.985 -14.786 1.00 90.94 188 PHE A O 1
ATOM 1425 N N . ASP A 1 189 ? 6.055 -12.761 -13.704 1.00 93.56 189 ASP A N 1
ATOM 1426 C CA . ASP A 1 189 ? 7.125 -13.713 -13.958 1.00 93.56 189 ASP A CA 1
ATOM 1427 C C . ASP A 1 189 ? 6.530 -15.088 -14.291 1.00 93.56 189 ASP A C 1
ATOM 1429 O O . ASP A 1 189 ? 5.838 -15.718 -13.491 1.00 93.56 189 ASP A O 1
ATOM 1433 N N . SER A 1 190 ? 6.823 -15.583 -15.493 1.00 93.00 190 SER A N 1
ATOM 1434 C CA . SER A 1 190 ? 6.276 -16.851 -15.987 1.00 93.00 190 SER A CA 1
ATOM 1435 C C 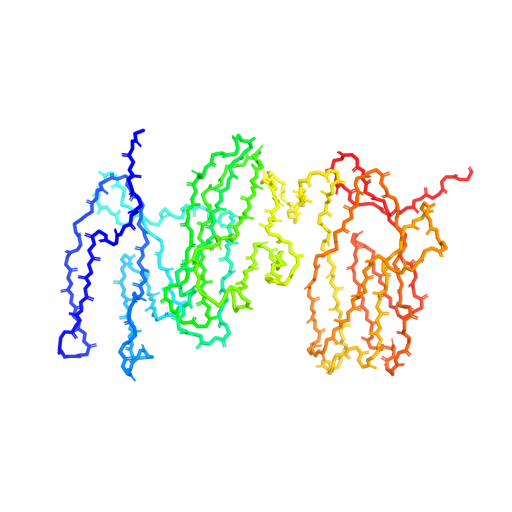. SER A 1 190 ? 6.705 -18.092 -15.187 1.00 93.00 190 SER A C 1
ATOM 1437 O O . SER A 1 190 ? 6.055 -19.134 -15.322 1.00 93.00 190 SER A O 1
ATOM 1439 N N . TRP A 1 191 ? 7.782 -18.026 -14.394 1.00 89.06 191 TRP A N 1
ATOM 1440 C CA . TRP A 1 191 ? 8.315 -19.182 -13.652 1.00 89.06 191 TRP A CA 1
ATOM 1441 C C . TRP A 1 191 ? 8.265 -19.039 -12.134 1.00 89.06 191 TRP A C 1
ATOM 1443 O O . TRP A 1 191 ? 8.378 -20.042 -11.422 1.00 89.06 191 TRP A O 1
ATOM 1453 N N . GLY A 1 192 ? 8.000 -17.834 -11.647 1.00 88.44 192 GLY A N 1
ATOM 1454 C CA . GLY A 1 192 ? 7.737 -17.543 -10.250 1.00 88.44 192 GLY A CA 1
ATOM 1455 C C . GLY A 1 192 ? 8.971 -17.534 -9.352 1.00 88.44 192 GLY A C 1
ATOM 1456 O O . GLY A 1 192 ? 8.830 -17.603 -8.127 1.00 88.44 192 GLY A O 1
ATOM 1457 N N . ASP A 1 193 ? 10.172 -17.490 -9.927 1.00 79.94 193 ASP A N 1
ATOM 1458 C CA . ASP A 1 193 ? 11.429 -17.349 -9.191 1.00 79.94 193 ASP A CA 1
ATOM 1459 C C . ASP A 1 193 ? 11.893 -15.885 -9.081 1.00 79.94 193 ASP A C 1
ATOM 1461 O O . ASP A 1 193 ? 12.937 -15.605 -8.486 1.00 79.94 193 ASP A O 1
ATOM 1465 N N . GLY A 1 194 ? 11.055 -14.959 -9.545 1.00 88.25 194 GLY A N 1
ATOM 1466 C CA . GLY A 1 194 ? 11.279 -13.528 -9.541 1.00 88.25 194 GLY A CA 1
ATOM 1467 C C . GLY A 1 194 ? 12.017 -13.063 -10.793 1.00 88.25 194 GLY A C 1
ATOM 1468 O O . GLY A 1 194 ? 12.415 -13.812 -11.676 1.00 88.25 194 GLY A O 1
ATOM 1469 N N . TRP A 1 195 ? 12.279 -11.768 -10.870 1.00 94.06 195 TRP A N 1
ATOM 1470 C CA . TRP A 1 195 ? 12.888 -11.144 -12.039 1.00 94.06 195 TRP A CA 1
ATOM 1471 C C . TRP A 1 195 ? 14.397 -11.373 -12.156 1.00 94.06 195 TRP A C 1
ATOM 1473 O O . TRP A 1 195 ? 15.021 -10.805 -13.044 1.00 94.06 195 TRP A O 1
ATOM 1483 N N . ASN A 1 196 ? 15.019 -12.204 -11.313 1.00 90.31 196 ASN A N 1
ATOM 1484 C CA . ASN A 1 196 ? 16.393 -12.693 -11.503 1.00 90.31 196 ASN A CA 1
ATOM 1485 C C . ASN A 1 196 ? 17.446 -11.595 -11.791 1.00 90.31 196 ASN A C 1
ATOM 1487 O O . ASN A 1 196 ? 18.349 -11.749 -12.627 1.00 90.31 196 ASN A O 1
ATOM 1491 N N . GLY A 1 197 ? 17.330 -10.470 -11.080 1.00 86.56 197 GLY A N 1
ATOM 1492 C CA . GLY A 1 197 ? 18.215 -9.311 -11.212 1.00 86.56 197 GLY A CA 1
ATOM 1493 C C . GLY A 1 197 ? 17.848 -8.339 -12.336 1.00 86.56 197 GLY A C 1
ATOM 1494 O O . GLY A 1 197 ? 18.617 -7.411 -12.574 1.00 86.56 197 GLY A O 1
ATOM 1495 N N . ASN A 1 198 ? 16.717 -8.532 -13.025 1.00 93.44 198 ASN A N 1
ATOM 1496 C CA . ASN A 1 198 ? 16.129 -7.481 -13.850 1.00 93.44 198 ASN A CA 1
ATOM 1497 C C . ASN A 1 198 ? 15.453 -6.442 -12.948 1.00 93.44 198 ASN A C 1
ATOM 1499 O O . ASN A 1 198 ? 14.748 -6.804 -12.001 1.00 93.44 198 ASN A O 1
ATOM 1503 N N . SER A 1 199 ? 15.644 -5.162 -13.252 1.00 92.44 199 SER A N 1
ATOM 1504 C CA . SER A 1 199 ? 14.962 -4.076 -12.550 1.00 92.44 199 SER A CA 1
ATOM 1505 C C . SER A 1 199 ? 14.497 -2.999 -13.517 1.00 92.44 199 SER A C 1
ATOM 1507 O O . SER A 1 199 ? 15.205 -2.636 -14.461 1.00 92.44 199 SER A O 1
ATOM 1509 N N . LEU A 1 200 ? 13.291 -2.505 -13.280 1.00 94.88 200 LEU A N 1
ATOM 1510 C CA . LEU A 1 200 ? 12.617 -1.527 -14.111 1.00 94.88 200 LEU A CA 1
ATOM 1511 C C . LEU A 1 200 ? 12.667 -0.152 -13.455 1.00 94.88 200 LEU A C 1
ATOM 1513 O O . LEU A 1 200 ? 12.335 -0.017 -12.285 1.00 94.88 200 LEU A O 1
ATOM 1517 N N . GLY A 1 201 ? 13.131 0.842 -14.207 1.00 92.00 201 GLY A N 1
ATOM 1518 C CA . GLY A 1 201 ? 13.305 2.210 -13.734 1.00 92.00 201 GLY A CA 1
ATOM 1519 C C . GLY A 1 201 ? 12.204 3.128 -14.254 1.00 92.00 201 GLY A C 1
ATOM 1520 O O . GLY A 1 201 ? 11.769 3.001 -15.403 1.00 92.00 201 GLY A O 1
ATOM 1521 N N . LEU A 1 202 ? 11.791 4.073 -13.412 1.00 91.69 202 LEU A N 1
ATOM 1522 C CA . LEU A 1 202 ? 10.922 5.193 -13.761 1.00 91.69 202 LEU A CA 1
ATOM 1523 C C . LEU A 1 202 ? 11.760 6.451 -14.005 1.00 91.69 202 LEU A C 1
ATOM 1525 O O . LEU A 1 202 ? 12.595 6.819 -13.182 1.00 91.69 202 LEU A O 1
ATOM 1529 N N . PHE A 1 203 ? 11.486 7.167 -15.092 1.00 87.81 203 PHE A N 1
ATOM 1530 C CA . PHE A 1 203 ? 12.206 8.387 -15.458 1.00 87.81 203 PHE A CA 1
ATOM 1531 C C . PHE A 1 203 ? 11.233 9.497 -15.839 1.00 87.81 203 PHE A C 1
ATOM 1533 O O . PHE A 1 203 ? 10.238 9.244 -16.518 1.00 87.81 203 PHE A O 1
ATOM 1540 N N . SER A 1 204 ? 11.543 10.738 -15.460 1.00 88.44 204 SER A N 1
ATOM 1541 C CA . SER A 1 204 ? 10.806 11.910 -15.946 1.00 88.44 204 SER A CA 1
ATOM 1542 C C . SER A 1 204 ? 11.232 12.246 -17.374 1.00 88.44 204 SER A C 1
ATOM 1544 O O . SER A 1 204 ? 12.423 12.280 -17.687 1.00 88.44 204 SER A O 1
ATOM 1546 N N . LEU A 1 205 ? 10.266 12.557 -18.240 1.00 87.44 205 LEU A N 1
ATOM 1547 C CA . LEU A 1 205 ? 10.546 13.080 -19.580 1.00 87.44 205 LEU A CA 1
ATOM 1548 C C . LEU A 1 205 ? 10.989 14.549 -19.570 1.00 87.44 205 LEU A C 1
ATOM 1550 O O . LEU A 1 205 ? 11.509 15.031 -20.577 1.00 87.44 205 LEU A O 1
ATOM 1554 N N . GLU A 1 206 ? 10.798 15.264 -18.461 1.00 84.31 206 GLU A N 1
ATOM 1555 C CA . GLU A 1 206 ? 11.249 16.652 -18.316 1.00 84.31 206 GLU A CA 1
ATOM 1556 C C . GLU A 1 206 ? 12.756 16.750 -18.049 1.00 84.31 206 GLU A C 1
ATOM 1558 O O . GLU A 1 206 ? 13.394 17.722 -18.461 1.00 84.31 206 GLU A O 1
ATOM 1563 N N . ASP A 1 207 ? 13.331 15.725 -17.414 1.00 80.00 207 ASP A N 1
ATOM 1564 C CA . ASP A 1 207 ? 14.773 15.578 -17.217 1.00 80.00 207 ASP A CA 1
ATOM 1565 C C . ASP A 1 207 ? 15.238 14.153 -17.568 1.00 80.00 207 ASP A C 1
ATOM 1567 O O . ASP A 1 207 ? 15.578 13.355 -16.691 1.00 80.00 207 ASP A O 1
ATOM 1571 N N . PRO A 1 208 ? 15.295 13.810 -18.867 1.00 68.56 208 PRO A N 1
ATOM 1572 C CA . PRO A 1 208 ? 15.646 12.464 -19.319 1.00 68.56 208 PRO A CA 1
ATOM 1573 C C . PRO A 1 208 ? 17.129 12.113 -19.096 1.00 68.56 208 PRO A C 1
ATOM 1575 O O . PRO A 1 208 ? 17.569 11.037 -19.498 1.00 68.56 208 PRO A O 1
ATOM 1578 N N . ALA A 1 209 ? 17.928 13.029 -18.535 1.00 67.88 209 ALA A N 1
ATOM 1579 C CA . ALA A 1 209 ? 19.333 12.809 -18.198 1.00 67.88 209 ALA A CA 1
ATOM 1580 C C . ALA A 1 209 ? 19.557 12.517 -16.702 1.00 67.88 209 ALA A C 1
ATOM 1582 O O . ALA A 1 209 ? 20.704 12.286 -16.310 1.00 67.88 209 ALA A O 1
ATOM 1583 N N . ALA A 1 210 ? 18.500 12.555 -15.886 1.00 74.25 210 ALA A N 1
ATOM 1584 C CA . ALA A 1 210 ? 18.547 12.205 -14.474 1.00 74.25 210 ALA A CA 1
ATOM 1585 C C . ALA A 1 210 ? 18.594 10.681 -14.256 1.00 74.25 210 ALA A C 1
ATOM 1587 O O . ALA A 1 210 ? 18.203 9.900 -15.126 1.00 74.25 210 ALA A O 1
ATOM 1588 N N . ASP A 1 211 ? 19.078 10.275 -13.078 1.00 84.81 211 ASP A N 1
ATOM 1589 C CA . ASP A 1 211 ? 18.953 8.895 -12.599 1.00 84.81 211 ASP A CA 1
ATOM 1590 C C . ASP A 1 211 ? 17.466 8.513 -12.452 1.00 84.81 211 ASP A C 1
ATOM 1592 O O . ASP A 1 211 ? 16.596 9.389 -12.383 1.00 84.81 211 ASP A O 1
ATOM 1596 N N . ALA A 1 212 ? 17.174 7.209 -12.393 1.00 84.81 212 ALA A N 1
ATOM 1597 C CA . ALA A 1 212 ? 15.816 6.727 -12.162 1.00 84.81 212 ALA A CA 1
ATOM 1598 C C . ALA A 1 212 ? 15.228 7.350 -10.884 1.00 84.81 212 ALA A C 1
ATOM 1600 O O . ALA A 1 212 ? 15.880 7.405 -9.839 1.00 84.81 212 ALA A O 1
ATOM 1601 N N . ILE A 1 213 ? 13.985 7.822 -10.981 1.00 84.56 213 ILE A N 1
ATOM 1602 C CA . ILE A 1 213 ? 13.212 8.369 -9.858 1.00 84.56 213 ILE A CA 1
ATOM 1603 C C . ILE A 1 213 ? 12.959 7.262 -8.834 1.00 84.56 213 ILE A C 1
ATOM 1605 O O . ILE A 1 213 ? 13.087 7.475 -7.629 1.00 84.56 213 ILE A O 1
ATOM 1609 N N . SER A 1 214 ? 12.616 6.082 -9.339 1.00 84.31 214 SER A N 1
ATOM 1610 C CA . SER A 1 214 ? 12.389 4.860 -8.582 1.00 84.31 214 SER A CA 1
ATOM 1611 C C . SER A 1 214 ? 12.726 3.649 -9.451 1.00 84.31 214 SER A C 1
ATOM 1613 O O . SER A 1 214 ? 12.723 3.728 -10.684 1.00 84.31 214 SER A O 1
ATOM 1615 N N . THR A 1 215 ? 13.022 2.529 -8.793 1.00 86.56 215 THR A N 1
ATOM 1616 C CA . THR A 1 215 ? 13.370 1.263 -9.439 1.00 86.56 215 THR A CA 1
ATOM 1617 C C . THR A 1 215 ? 12.568 0.133 -8.801 1.00 86.56 215 THR A C 1
ATOM 1619 O O . THR A 1 215 ? 12.468 0.056 -7.579 1.00 86.56 215 THR A O 1
ATOM 1622 N N . TYR A 1 216 ? 12.056 -0.772 -9.630 1.00 89.38 216 TYR A N 1
ATOM 1623 C CA . TYR A 1 216 ? 11.160 -1.858 -9.247 1.00 89.38 216 TYR A CA 1
ATOM 1624 C C . TYR A 1 216 ? 11.703 -3.214 -9.694 1.00 89.38 216 TYR A C 1
ATOM 1626 O O . TYR A 1 216 ? 12.363 -3.333 -10.730 1.00 89.38 216 TYR A O 1
ATOM 1634 N N . THR A 1 217 ? 11.434 -4.254 -8.909 1.00 93.00 217 THR A N 1
ATOM 1635 C CA . THR A 1 217 ? 11.784 -5.638 -9.243 1.00 93.00 217 THR A CA 1
ATOM 1636 C C . THR A 1 217 ? 10.857 -6.604 -8.514 1.00 93.00 217 THR A C 1
ATOM 1638 O O . THR A 1 217 ? 10.367 -6.294 -7.431 1.00 93.00 217 THR A O 1
ATOM 1641 N N . LEU A 1 218 ? 10.668 -7.795 -9.079 1.00 84.75 218 LEU A N 1
ATOM 1642 C CA . LEU A 1 218 ? 9.965 -8.887 -8.418 1.00 84.75 218 LEU A CA 1
ATOM 1643 C C . LEU A 1 218 ? 10.987 -9.833 -7.778 1.00 84.75 218 LEU A C 1
ATOM 1645 O O . LEU A 1 218 ? 11.758 -10.485 -8.480 1.00 84.75 218 LEU A O 1
ATOM 1649 N N . TYR A 1 219 ? 11.023 -9.914 -6.448 1.00 81.25 219 TYR A N 1
ATOM 1650 C CA . TYR A 1 219 ? 12.024 -10.732 -5.748 1.00 81.25 219 TYR A CA 1
ATOM 1651 C C . TYR A 1 219 ? 11.749 -12.241 -5.823 1.00 81.25 219 TYR A C 1
ATOM 1653 O O . TYR A 1 219 ? 12.689 -13.034 -5.771 1.00 81.25 219 TYR A O 1
ATOM 1661 N N . SER A 1 220 ? 10.477 -12.634 -5.915 1.00 79.50 220 SER A N 1
ATOM 1662 C CA . SER A 1 220 ? 10.003 -14.019 -6.021 1.00 79.50 220 SER A CA 1
ATOM 1663 C C . SER A 1 220 ? 8.509 -14.039 -6.353 1.00 79.50 220 SER A C 1
ATOM 1665 O O . SER A 1 220 ? 7.839 -13.035 -6.127 1.00 79.50 220 SER A O 1
ATOM 1667 N N . GLY A 1 221 ? 7.967 -15.188 -6.762 1.00 80.38 221 GLY A N 1
ATOM 1668 C CA . GLY A 1 221 ? 6.550 -15.320 -7.113 1.00 80.38 221 GLY A CA 1
ATOM 1669 C C . GLY A 1 221 ? 6.293 -14.981 -8.579 1.00 80.38 221 GLY A C 1
ATOM 1670 O O . GLY A 1 221 ? 7.147 -14.404 -9.245 1.00 80.38 221 GLY A O 1
ATOM 1671 N N . SER A 1 222 ? 5.147 -15.420 -9.108 1.00 84.56 222 SER A N 1
ATOM 1672 C CA . SER A 1 222 ? 4.792 -15.246 -10.527 1.00 84.56 222 SER A CA 1
ATOM 1673 C C . SER A 1 222 ? 4.110 -13.915 -10.836 1.00 84.56 222 SER A C 1
ATOM 1675 O O . SER A 1 222 ? 3.910 -13.576 -12.000 1.00 84.56 222 SER A O 1
ATOM 1677 N N . GLU A 1 223 ? 3.723 -13.184 -9.799 1.00 85.44 223 GLU A N 1
ATOM 1678 C CA . GLU A 1 223 ? 3.043 -11.899 -9.879 1.00 85.44 223 GLU A CA 1
ATOM 1679 C C . GLU A 1 223 ? 3.408 -11.049 -8.658 1.00 85.44 223 GLU A C 1
ATOM 1681 O O . GLU A 1 223 ? 3.722 -11.585 -7.591 1.00 85.44 223 GLU A O 1
ATOM 1686 N N . GLY A 1 224 ? 3.380 -9.735 -8.830 1.00 76.12 224 GLY A N 1
ATOM 1687 C CA . GLY A 1 224 ? 3.501 -8.746 -7.769 1.00 76.12 224 GLY A CA 1
ATOM 1688 C C . GLY A 1 224 ? 2.871 -7.434 -8.216 1.00 76.12 224 GLY A C 1
ATOM 1689 O O . GLY A 1 224 ? 2.816 -7.144 -9.409 1.00 76.12 224 GLY A O 1
ATOM 1690 N N . GLU A 1 225 ? 2.391 -6.652 -7.265 1.00 78.56 225 GLU A N 1
ATOM 1691 C CA . GLU A 1 225 ? 1.768 -5.355 -7.508 1.00 78.56 225 GLU A CA 1
ATOM 1692 C C . GLU A 1 225 ? 2.474 -4.309 -6.654 1.00 78.56 225 GLU A C 1
ATOM 1694 O O . GLU A 1 225 ? 2.860 -4.591 -5.522 1.00 78.56 225 GLU A O 1
ATOM 1699 N N . GLU A 1 226 ? 2.677 -3.127 -7.221 1.00 77.81 226 GLU A N 1
ATOM 1700 C CA . GLU A 1 226 ? 3.330 -2.000 -6.571 1.00 77.81 226 GLU A CA 1
ATOM 1701 C C . GLU A 1 226 ? 2.637 -0.698 -6.987 1.00 77.81 226 GLU A C 1
ATOM 1703 O O . GLU A 1 226 ? 2.009 -0.628 -8.046 1.00 77.81 226 GLU A O 1
ATOM 1708 N N . ILE A 1 227 ? 2.785 0.360 -6.190 1.00 69.00 227 ILE A N 1
ATOM 1709 C CA . ILE A 1 227 ? 2.295 1.692 -6.544 1.00 69.00 227 ILE A CA 1
ATOM 1710 C C . ILE A 1 227 ? 3.458 2.587 -6.964 1.00 69.00 227 ILE A C 1
ATOM 1712 O O . ILE A 1 227 ? 4.425 2.815 -6.235 1.00 69.00 227 ILE A O 1
ATOM 1716 N N . VAL A 1 228 ? 3.341 3.152 -8.159 1.00 78.44 228 VAL A N 1
ATOM 1717 C CA . VAL A 1 228 ? 4.288 4.118 -8.701 1.00 78.44 228 VAL A CA 1
ATOM 1718 C C . VAL A 1 228 ? 3.807 5.519 -8.356 1.00 78.44 228 VAL A C 1
ATOM 1720 O O . VAL A 1 228 ? 2.759 5.956 -8.825 1.00 78.44 228 VAL A O 1
ATOM 1723 N N . VAL A 1 229 ? 4.582 6.234 -7.539 1.00 77.81 229 VAL A N 1
ATOM 1724 C CA . VAL A 1 229 ? 4.281 7.623 -7.171 1.00 77.81 229 VAL A CA 1
ATOM 1725 C C . VAL A 1 229 ? 4.829 8.569 -8.237 1.00 77.81 229 VAL A C 1
ATOM 1727 O O . VAL A 1 229 ? 6.030 8.618 -8.506 1.00 77.81 229 VAL A O 1
ATOM 1730 N N . VAL A 1 230 ? 3.933 9.341 -8.838 1.00 77.81 230 VAL A N 1
ATOM 1731 C CA . VAL A 1 230 ? 4.184 10.243 -9.966 1.00 77.81 230 VAL A CA 1
ATOM 1732 C C . VAL A 1 230 ? 3.620 11.628 -9.674 1.00 77.81 230 VAL A C 1
ATOM 1734 O O . VAL A 1 230 ? 2.773 11.795 -8.812 1.00 77.81 230 VAL A O 1
ATOM 1737 N N . GLN A 1 231 ? 4.115 12.651 -10.361 1.00 78.69 231 GLN A N 1
ATOM 1738 C CA . GLN A 1 231 ? 3.668 14.035 -10.221 1.00 78.69 231 GLN A CA 1
ATOM 1739 C C . GLN A 1 231 ? 2.546 14.333 -11.221 1.00 78.69 231 GLN A C 1
ATOM 1741 O O . GLN A 1 231 ? 2.523 13.793 -1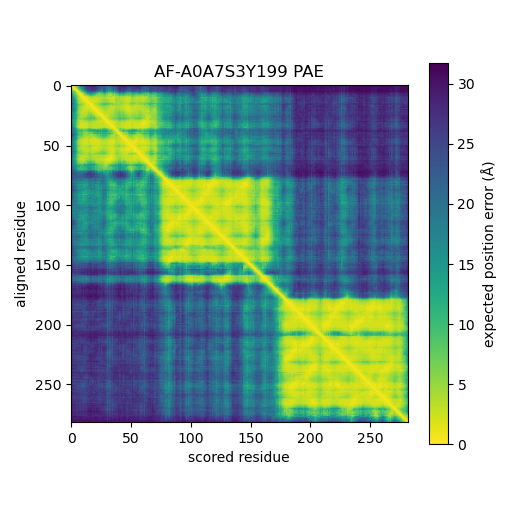2.329 1.00 78.69 231 GLN A O 1
ATOM 1746 N N . ASN A 1 232 ? 1.655 15.246 -10.848 1.00 72.62 232 ASN A N 1
ATOM 1747 C CA . ASN A 1 232 ? 0.631 15.791 -11.723 1.00 72.62 232 ASN A CA 1
ATOM 1748 C C . ASN A 1 232 ? 1.235 16.535 -12.911 1.00 72.62 232 ASN A C 1
ATOM 1750 O O . ASN A 1 232 ? 2.373 17.011 -12.867 1.00 72.62 232 ASN A O 1
ATOM 1754 N N . SER A 1 233 ? 0.459 16.609 -13.990 1.00 76.38 233 SER A N 1
ATOM 1755 C CA . SER A 1 233 ? 0.821 17.334 -15.211 1.00 76.38 233 SER A CA 1
ATOM 1756 C C . SER A 1 233 ? 2.199 16.946 -15.787 1.00 76.38 233 SER A C 1
ATOM 1758 O O . SER A 1 233 ? 2.804 17.739 -16.509 1.00 76.38 233 SER A O 1
ATOM 1760 N N . THR A 1 234 ? 2.711 15.752 -15.460 1.00 82.38 234 THR A N 1
ATOM 1761 C CA . THR A 1 234 ? 4.075 15.303 -15.771 1.00 82.38 234 THR A CA 1
ATOM 1762 C C . THR A 1 234 ? 4.032 14.019 -16.590 1.00 82.38 234 THR A C 1
ATOM 1764 O O . THR A 1 234 ? 3.148 13.176 -16.426 1.00 82.38 234 THR A O 1
ATOM 1767 N N . CYS A 1 235 ? 5.001 13.866 -17.491 1.00 89.12 235 CYS A N 1
ATOM 1768 C CA . CYS A 1 235 ? 5.132 12.692 -18.342 1.00 89.12 235 CYS A CA 1
ATOM 1769 C C . CYS A 1 235 ? 6.382 11.886 -17.998 1.00 89.12 235 CYS A C 1
ATOM 1771 O O . CYS A 1 235 ? 7.441 12.446 -17.698 1.00 89.12 235 CYS A O 1
ATOM 1773 N N . TYR A 1 236 ? 6.260 10.570 -18.107 1.00 91.69 236 TYR A N 1
ATOM 1774 C CA . TYR A 1 236 ? 7.245 9.594 -17.674 1.00 91.69 236 TYR A CA 1
ATOM 1775 C C . TYR A 1 236 ? 7.596 8.616 -18.790 1.00 91.69 236 TYR A C 1
ATOM 1777 O O . TYR A 1 236 ? 6.821 8.385 -19.721 1.00 91.69 236 TYR A O 1
ATOM 1785 N N . SER A 1 237 ? 8.780 8.022 -18.672 1.00 92.38 237 SER A N 1
ATOM 1786 C CA . SER A 1 237 ? 9.126 6.787 -19.367 1.00 92.38 237 SER A CA 1
ATOM 1787 C C . SER A 1 237 ? 9.502 5.709 -18.373 1.00 92.38 237 SER A C 1
ATOM 1789 O O . SER A 1 237 ? 10.184 5.996 -17.388 1.00 92.38 237 SER A O 1
ATOM 1791 N N . MET A 1 238 ? 9.122 4.474 -18.674 1.00 93.12 238 MET A N 1
ATOM 1792 C CA . MET A 1 238 ? 9.394 3.329 -17.819 1.00 93.12 238 MET A CA 1
ATOM 1793 C C . MET A 1 238 ? 9.903 2.151 -18.649 1.00 93.12 238 MET A C 1
ATOM 1795 O O . MET A 1 238 ? 9.319 1.817 -19.680 1.00 93.12 238 MET A O 1
ATOM 1799 N N . TYR A 1 239 ? 11.035 1.570 -18.251 1.00 93.50 239 TYR A N 1
ATOM 1800 C CA . TYR A 1 239 ? 11.681 0.462 -18.966 1.00 93.50 239 TYR A CA 1
ATOM 1801 C C . TYR A 1 239 ? 12.618 -0.329 -18.050 1.00 93.50 239 TYR A C 1
ATOM 1803 O O . TYR A 1 239 ? 13.066 0.173 -17.019 1.00 93.50 239 TYR A O 1
ATOM 1811 N N . VAL A 1 240 ? 12.951 -1.565 -18.438 1.00 94.56 240 VAL A N 1
ATOM 1812 C CA . VAL A 1 240 ? 13.950 -2.368 -17.717 1.00 94.56 240 VAL A CA 1
ATOM 1813 C C . VAL A 1 240 ? 15.338 -1.748 -17.897 1.00 94.56 240 VAL A C 1
ATOM 1815 O O . VAL A 1 240 ? 15.937 -1.838 -18.968 1.00 94.56 240 VAL A O 1
ATOM 1818 N N . GLU A 1 241 ? 15.844 -1.093 -16.852 1.00 91.62 241 GLU A N 1
ATOM 1819 C CA . GLU A 1 241 ? 17.124 -0.376 -16.880 1.00 91.62 241 GLU A CA 1
ATOM 1820 C C . GLU A 1 241 ? 18.311 -1.290 -16.550 1.00 91.62 241 GLU A C 1
ATOM 1822 O O . GLU A 1 241 ? 19.393 -1.148 -17.127 1.00 91.62 241 GLU A O 1
ATOM 1827 N N . THR A 1 242 ? 18.104 -2.268 -15.663 1.00 90.62 242 THR A N 1
ATOM 1828 C CA . THR A 1 242 ? 19.106 -3.281 -15.331 1.00 90.62 242 THR A CA 1
ATOM 1829 C C . THR A 1 242 ? 18.644 -4.608 -15.884 1.00 90.62 242 THR A C 1
ATOM 1831 O O . THR A 1 242 ? 17.604 -5.126 -15.490 1.00 90.62 242 THR A O 1
ATOM 1834 N N . VAL A 1 243 ? 19.438 -5.172 -16.791 1.00 92.06 243 VAL A N 1
ATOM 1835 C CA . VAL A 1 243 ? 19.155 -6.472 -17.400 1.00 92.06 243 VAL A CA 1
ATOM 1836 C C . VAL A 1 243 ? 19.878 -7.566 -16.618 1.00 92.06 243 VAL A C 1
ATOM 1838 O O . VAL A 1 243 ? 21.111 -7.627 -16.587 1.00 92.06 243 VAL A O 1
ATOM 1841 N N . GLY A 1 244 ? 19.086 -8.425 -15.989 1.00 90.94 244 GLY A N 1
ATOM 1842 C CA . GLY A 1 244 ? 19.498 -9.641 -15.303 1.00 90.94 244 GLY A CA 1
ATOM 1843 C C . GLY A 1 244 ? 19.456 -10.868 -16.215 1.00 90.94 244 GLY A C 1
ATOM 1844 O O . GLY A 1 244 ? 19.691 -10.796 -17.423 1.00 90.94 244 GLY A O 1
ATOM 1845 N N . SER A 1 245 ? 19.191 -12.036 -15.628 1.00 93.00 245 SER A N 1
ATOM 1846 C CA . SER A 1 245 ? 18.969 -13.272 -16.398 1.00 93.00 245 SER A CA 1
ATOM 1847 C C . SER A 1 245 ? 17.489 -13.454 -16.732 1.00 93.00 245 SER A C 1
ATOM 1849 O O . SER A 1 245 ? 16.641 -12.805 -16.139 1.00 93.00 245 SER A O 1
ATOM 1851 N N . TRP A 1 246 ? 17.181 -14.335 -17.688 1.00 90.62 246 TRP A N 1
ATOM 1852 C CA . TRP A 1 246 ? 15.804 -14.778 -17.963 1.00 90.62 246 TRP A CA 1
ATOM 1853 C C . TRP A 1 246 ? 14.805 -13.670 -18.340 1.00 90.62 246 TRP A C 1
ATOM 1855 O O . TRP A 1 246 ? 13.615 -13.779 -18.083 1.00 90.62 246 TRP A O 1
ATOM 1865 N N . GLY A 1 247 ? 15.254 -12.628 -19.050 1.00 89.62 247 GLY A N 1
ATOM 1866 C CA . GLY A 1 247 ? 14.381 -11.518 -19.467 1.00 89.62 247 GLY A CA 1
ATOM 1867 C C . GLY A 1 247 ? 13.155 -11.912 -20.312 1.00 89.62 247 GLY A C 1
ATOM 1868 O O . GLY A 1 247 ? 12.230 -11.123 -20.436 1.00 89.62 247 GLY A O 1
ATOM 1869 N N . SER A 1 248 ? 13.099 -13.128 -20.869 1.00 90.75 248 SER A N 1
ATOM 1870 C CA . SER A 1 248 ? 11.900 -13.649 -21.549 1.00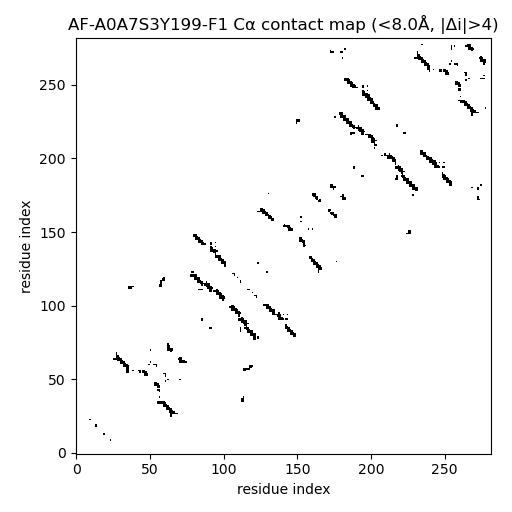 90.75 248 SER A CA 1
ATOM 1871 C C . SER A 1 248 ? 10.723 -13.947 -20.617 1.00 90.75 248 SER A C 1
ATOM 1873 O O . SER A 1 248 ? 9.637 -14.236 -21.107 1.00 90.75 248 SER A O 1
ATOM 1875 N N . GLU A 1 249 ? 10.955 -13.962 -19.308 1.00 92.31 249 GLU A N 1
ATOM 1876 C CA . GLU A 1 249 ? 9.963 -14.297 -18.281 1.00 92.31 249 GLU A CA 1
ATOM 1877 C C . GLU A 1 249 ? 9.350 -13.036 -17.663 1.00 92.31 249 GLU A C 1
ATOM 1879 O O . GLU A 1 249 ? 8.265 -13.109 -17.098 1.00 92.31 249 GLU A O 1
ATOM 1884 N N . VAL A 1 250 ? 10.023 -11.894 -17.844 1.00 95.56 250 VAL A N 1
ATOM 1885 C CA . VAL A 1 250 ? 9.661 -10.579 -17.318 1.00 95.56 250 VAL A CA 1
ATOM 1886 C C . VAL A 1 250 ? 8.604 -9.927 -18.205 1.00 95.56 250 VAL A C 1
ATOM 1888 O O . VAL A 1 250 ? 8.879 -9.566 -19.355 1.00 95.56 250 VAL A O 1
ATOM 1891 N N . SER A 1 251 ? 7.422 -9.706 -17.640 1.00 96.00 251 SER A N 1
ATOM 1892 C CA . SER A 1 251 ? 6.399 -8.827 -18.209 1.00 96.00 251 SER A CA 1
ATOM 1893 C C . SER A 1 251 ? 5.784 -7.948 -17.132 1.00 96.00 251 SER A C 1
ATOM 1895 O O . SER A 1 251 ? 5.879 -8.252 -15.948 1.00 96.00 251 SER A O 1
ATOM 1897 N N . TRP A 1 252 ? 5.187 -6.838 -17.533 1.00 95.50 252 TRP A N 1
ATOM 1898 C CA . TRP A 1 252 ? 4.635 -5.856 -16.612 1.00 95.50 252 TRP A CA 1
ATOM 1899 C C . TRP A 1 252 ? 3.512 -5.055 -17.262 1.00 95.50 252 TRP A C 1
ATOM 1901 O O . TRP A 1 252 ? 3.378 -5.055 -18.485 1.00 95.50 252 TRP A O 1
ATOM 1911 N N . GLU A 1 253 ? 2.733 -4.363 -16.442 1.00 91.12 253 GLU A N 1
ATOM 1912 C CA . GLU A 1 253 ? 1.629 -3.509 -16.868 1.00 91.12 253 GLU A CA 1
ATOM 1913 C C . GLU A 1 253 ? 1.601 -2.225 -16.031 1.00 91.12 253 GLU A C 1
ATOM 1915 O O . GLU A 1 253 ? 1.724 -2.275 -14.809 1.00 91.12 253 GLU A O 1
ATOM 1920 N N . ILE A 1 254 ? 1.463 -1.072 -16.690 1.00 85.56 254 ILE A N 1
ATOM 1921 C CA . ILE A 1 254 ? 1.201 0.219 -16.040 1.00 85.56 254 ILE A CA 1
ATOM 1922 C C . ILE A 1 254 ? 0.278 1.052 -16.920 1.00 85.56 254 ILE A C 1
ATOM 1924 O O . ILE A 1 254 ? 0.533 1.177 -18.114 1.00 85.56 254 ILE A O 1
ATOM 1928 N N . CYS A 1 255 ? -0.770 1.650 -16.356 1.00 80.88 255 CYS A N 1
ATOM 1929 C CA . CYS A 1 255 ? -1.693 2.511 -17.110 1.00 80.88 255 CYS A CA 1
ATOM 1930 C C . CYS A 1 255 ? -2.255 1.869 -18.394 1.00 80.88 255 CYS A C 1
ATOM 1932 O O . CYS A 1 255 ? -2.238 2.500 -19.453 1.00 80.88 255 CYS A O 1
ATOM 1934 N N . ASP A 1 256 ? -2.670 0.602 -18.325 1.00 79.38 256 ASP A N 1
ATOM 1935 C CA . ASP A 1 256 ? -3.095 -0.211 -19.478 1.00 79.38 256 ASP A CA 1
ATOM 1936 C C . ASP A 1 256 ? -2.010 -0.406 -20.566 1.00 79.38 256 ASP A C 1
ATOM 1938 O O . ASP A 1 256 ? -2.293 -0.832 -21.690 1.00 79.38 256 ASP A O 1
ATOM 1942 N N . ILE A 1 257 ? -0.747 -0.092 -20.261 1.00 85.69 257 ILE A N 1
ATOM 1943 C CA . ILE A 1 257 ? 0.408 -0.339 -21.124 1.00 85.69 257 ILE A CA 1
ATOM 1944 C C . ILE A 1 257 ? 1.092 -1.616 -20.655 1.00 85.69 257 ILE A C 1
ATOM 1946 O O . ILE A 1 257 ? 1.759 -1.641 -19.621 1.00 85.69 257 ILE A O 1
ATOM 1950 N N . GLU A 1 258 ? 0.988 -2.662 -21.467 1.00 91.62 258 GLU A N 1
ATOM 1951 C CA . GLU A 1 258 ? 1.737 -3.900 -21.278 1.00 91.62 258 GLU A CA 1
ATOM 1952 C C . GLU A 1 258 ? 3.164 -3.778 -21.835 1.00 91.62 258 GLU A C 1
ATOM 1954 O O . GLU A 1 258 ? 3.406 -3.232 -22.920 1.00 91.62 258 GLU A O 1
ATOM 1959 N N . GLY A 1 259 ? 4.128 -4.365 -21.131 1.00 93.50 259 GLY A N 1
ATOM 1960 C CA . GLY A 1 259 ? 5.515 -4.392 -21.564 1.00 93.50 259 GLY A CA 1
ATOM 1961 C C . GLY A 1 259 ? 6.300 -5.609 -21.097 1.00 93.50 259 GLY A C 1
ATOM 1962 O O . GLY A 1 259 ? 5.823 -6.474 -20.367 1.00 93.50 259 GLY A O 1
ATOM 1963 N N . GLY A 1 260 ? 7.536 -5.689 -21.582 1.00 93.44 260 GLY A N 1
ATOM 1964 C CA . GLY A 1 260 ? 8.510 -6.709 -21.213 1.00 93.44 260 GLY A CA 1
ATOM 1965 C C . GLY A 1 260 ? 9.922 -6.137 -21.239 1.00 93.44 260 GLY A C 1
ATOM 1966 O O . GLY A 1 260 ? 10.109 -4.922 -21.159 1.00 93.44 260 GLY A O 1
ATOM 1967 N N . ILE A 1 261 ? 10.922 -7.008 -21.373 1.00 92.62 261 ILE A N 1
ATOM 1968 C CA . ILE A 1 261 ? 12.342 -6.640 -21.249 1.00 92.62 261 ILE A CA 1
ATOM 1969 C C . ILE A 1 261 ? 12.823 -5.559 -22.234 1.00 92.62 261 ILE A C 1
ATOM 1971 O O . ILE A 1 261 ? 13.649 -4.729 -21.871 1.00 92.62 261 ILE A O 1
ATOM 1975 N N . ASP A 1 262 ? 12.292 -5.546 -23.460 1.00 90.88 262 ASP A N 1
ATOM 1976 C CA . ASP A 1 262 ? 12.701 -4.629 -24.538 1.00 90.88 262 ASP A CA 1
ATOM 1977 C C . ASP A 1 262 ? 11.665 -3.514 -24.799 1.00 90.88 262 ASP A C 1
ATOM 1979 O O . ASP A 1 262 ? 11.723 -2.828 -25.824 1.00 90.88 262 ASP A O 1
ATOM 1983 N N . THR A 1 263 ? 10.692 -3.345 -23.899 1.00 93.50 263 THR A N 1
ATOM 1984 C CA . THR A 1 263 ? 9.628 -2.344 -24.033 1.00 93.50 263 THR A CA 1
ATOM 1985 C C . THR A 1 263 ? 9.951 -1.101 -23.211 1.00 93.50 263 THR A C 1
ATOM 1987 O O . THR A 1 263 ? 10.411 -1.189 -22.074 1.00 93.50 263 THR A O 1
ATOM 1990 N N . THR A 1 264 ? 9.652 0.069 -23.771 1.00 93.19 264 THR A N 1
ATOM 1991 C CA . THR A 1 264 ? 9.579 1.327 -23.023 1.00 93.19 264 THR A CA 1
ATOM 1992 C C . THR A 1 264 ? 8.139 1.822 -23.050 1.00 93.19 264 THR A C 1
ATOM 1994 O O . THR A 1 264 ? 7.612 2.075 -24.133 1.00 93.19 264 THR A O 1
ATOM 1997 N N . ALA A 1 265 ? 7.513 1.956 -21.881 1.00 91.25 265 ALA A N 1
ATOM 1998 C CA . ALA A 1 265 ? 6.249 2.671 -21.737 1.00 91.25 265 ALA A CA 1
ATOM 1999 C C . ALA A 1 265 ? 6.511 4.174 -21.692 1.00 91.25 265 ALA A C 1
ATOM 2001 O O . ALA A 1 265 ? 7.480 4.622 -21.077 1.00 91.25 265 ALA A O 1
ATOM 2002 N N . TYR A 1 266 ? 5.610 4.937 -22.302 1.00 90.50 266 TYR A N 1
ATOM 2003 C CA . TYR A 1 266 ? 5.533 6.383 -22.158 1.00 90.50 266 TYR A CA 1
ATOM 2004 C C . TYR A 1 266 ? 4.114 6.743 -21.743 1.00 90.50 266 TYR A C 1
ATOM 2006 O O . TYR A 1 266 ? 3.163 6.389 -22.439 1.00 90.50 266 TYR A O 1
ATOM 2014 N N . PHE A 1 267 ? 3.971 7.455 -20.633 1.00 88.06 267 PHE A N 1
ATOM 2015 C CA . PHE A 1 267 ? 2.666 7.838 -20.106 1.00 88.06 267 PHE A CA 1
ATOM 2016 C C . PHE A 1 267 ? 2.726 9.218 -19.459 1.00 88.06 267 PHE A C 1
ATOM 2018 O O . PHE A 1 267 ? 3.795 9.679 -19.059 1.00 88.06 267 PHE A O 1
ATOM 2025 N N . CYS A 1 268 ? 1.584 9.889 -19.373 1.00 85.19 268 CYS A N 1
ATOM 2026 C CA . CYS A 1 268 ? 1.448 11.144 -18.642 1.00 85.19 268 CYS A CA 1
ATOM 2027 C C . CYS A 1 268 ? 0.343 11.047 -17.613 1.00 85.19 268 CYS A C 1
ATOM 2029 O O . CYS A 1 268 ? -0.635 10.325 -17.810 1.00 85.19 268 CYS A O 1
ATOM 2031 N N . ILE A 1 269 ? 0.507 11.845 -16.567 1.00 80.19 269 ILE A N 1
ATOM 2032 C CA . ILE A 1 269 ? -0.499 12.064 -15.544 1.00 80.19 269 ILE A CA 1
ATOM 2033 C C . ILE A 1 269 ? -1.079 13.452 -15.753 1.00 80.19 269 ILE A C 1
ATOM 2035 O O . ILE A 1 269 ? -0.334 14.434 -15.811 1.00 80.19 269 ILE A O 1
ATOM 2039 N N . ASP A 1 270 ? -2.394 13.536 -15.920 1.00 68.19 270 ASP A N 1
ATOM 2040 C CA . ASP A 1 270 ? -3.074 14.817 -16.078 1.00 68.19 270 ASP A CA 1
ATOM 2041 C C . ASP A 1 270 ? -3.383 15.494 -14.727 1.00 68.19 270 ASP A C 1
ATOM 2043 O O . ASP A 1 270 ? -3.000 15.024 -13.653 1.00 68.19 270 ASP A O 1
ATOM 2047 N N . ASP A 1 271 ? -4.048 16.649 -14.781 1.00 57.31 271 ASP A N 1
ATOM 2048 C CA . ASP A 1 271 ? -4.377 17.467 -13.605 1.00 57.31 271 ASP A CA 1
ATOM 2049 C C . ASP A 1 271 ? -5.446 16.827 -12.698 1.00 57.31 271 ASP A C 1
ATOM 2051 O O . ASP A 1 271 ? -5.763 17.381 -11.643 1.00 57.31 271 ASP A O 1
ATOM 2055 N N . VAL A 1 272 ? -6.038 15.703 -13.120 1.00 50.94 272 VAL A N 1
ATOM 2056 C CA . VAL A 1 272 ? -6.986 14.917 -12.323 1.00 50.94 272 VAL A CA 1
ATOM 2057 C C . VAL A 1 272 ? -6.429 13.547 -11.935 1.00 50.94 272 VAL A C 1
ATOM 2059 O O . VAL A 1 272 ? -7.129 12.801 -11.266 1.00 50.94 272 VAL A O 1
ATOM 2062 N N . GLY A 1 273 ? -5.169 13.244 -12.268 1.00 53.00 273 GLY A N 1
ATOM 2063 C CA . GLY A 1 273 ? -4.517 11.984 -11.906 1.00 53.00 273 GLY A CA 1
ATOM 2064 C C . GLY A 1 273 ? -4.739 10.851 -12.898 1.00 53.00 273 GLY A C 1
ATOM 2065 O O . GLY A 1 273 ? -4.274 9.739 -12.657 1.00 53.00 273 GLY A O 1
ATOM 2066 N N . SER A 1 274 ? -5.391 11.122 -14.030 1.00 61.91 274 SER A N 1
ATOM 2067 C CA . SER A 1 274 ? -5.627 10.113 -15.051 1.00 61.91 274 SER A CA 1
ATOM 2068 C C . SER A 1 274 ? -4.317 9.769 -15.743 1.00 61.91 274 SER A C 1
ATOM 2070 O O . SER A 1 274 ? -3.616 10.646 -16.267 1.00 61.91 274 SER A O 1
ATOM 2072 N N . CYS A 1 275 ? -3.995 8.478 -15.754 1.00 71.94 275 CYS A N 1
ATOM 2073 C CA . CYS A 1 275 ? -2.858 7.984 -16.498 1.00 71.94 275 CYS A CA 1
ATOM 2074 C C . CYS A 1 275 ? -3.258 7.645 -17.932 1.00 71.94 275 CYS A C 1
ATOM 2076 O O . CYS A 1 275 ? -4.192 6.884 -18.172 1.00 71.94 275 CYS A O 1
ATOM 2078 N N . SER A 1 276 ? -2.533 8.197 -18.901 1.00 71.44 276 SER A N 1
ATOM 2079 C CA . SER A 1 276 ? -2.785 7.938 -20.318 1.00 71.44 276 SER A CA 1
ATOM 2080 C C . SER A 1 276 ? -1.495 7.697 -21.089 1.00 71.44 276 SER A C 1
ATOM 2082 O O . SER A 1 276 ? -0.453 8.288 -20.787 1.00 71.44 276 SER A O 1
ATOM 2084 N N . GLU A 1 277 ? -1.571 6.834 -22.107 1.00 72.25 277 GLU A N 1
ATOM 2085 C CA . GLU A 1 277 ? -0.474 6.616 -23.050 1.00 72.25 277 GLU A CA 1
ATOM 2086 C C . GLU A 1 277 ? -0.052 7.954 -23.673 1.00 72.25 277 GLU A C 1
ATOM 2088 O O . GLU A 1 277 ? -0.873 8.726 -24.182 1.00 72.25 277 GLU A O 1
ATOM 2093 N N . TYR A 1 278 ? 1.250 8.236 -23.646 1.00 68.31 278 TYR A N 1
ATOM 2094 C CA . TYR A 1 278 ? 1.776 9.461 -24.225 1.00 68.31 278 TYR A CA 1
ATOM 2095 C C . TYR A 1 278 ? 1.733 9.394 -25.754 1.00 68.31 278 TYR A C 1
ATOM 2097 O O . TYR A 1 278 ? 2.588 8.786 -26.402 1.00 68.31 278 TYR A O 1
ATOM 2105 N N . VAL A 1 279 ? 0.768 10.092 -26.351 1.00 58.09 279 VAL A N 1
ATOM 2106 C CA . VAL A 1 279 ? 0.704 10.281 -27.802 1.00 58.09 279 VAL A CA 1
ATOM 2107 C C . VAL A 1 279 ? 1.392 11.594 -28.163 1.00 58.09 279 VAL A C 1
ATOM 2109 O O . VAL A 1 279 ? 0.855 12.681 -27.952 1.00 58.09 279 VAL A O 1
ATOM 2112 N N . HIS A 1 280 ? 2.589 11.515 -28.744 1.00 43.94 280 HIS A N 1
ATOM 2113 C CA . HIS A 1 280 ? 3.233 12.691 -29.324 1.00 43.94 280 HIS A CA 1
ATOM 2114 C C . HIS A 1 280 ? 2.471 13.111 -30.595 1.00 43.94 280 HIS A C 1
ATOM 2116 O O . HIS A 1 280 ? 2.594 12.461 -31.637 1.00 43.94 280 HIS A O 1
ATOM 2122 N N . GLU A 1 281 ? 1.663 14.175 -30.530 1.00 41.56 281 GLU A N 1
ATOM 2123 C CA . GLU A 1 281 ? 1.135 14.804 -31.746 1.00 41.56 281 GLU A CA 1
ATOM 2124 C C . GLU A 1 281 ? 2.302 15.415 -32.545 1.00 41.56 281 GLU A C 1
ATOM 2126 O O . GLU A 1 281 ? 3.020 16.289 -32.055 1.00 41.56 281 GLU A O 1
ATOM 2131 N N . LEU A 1 282 ? 2.502 14.907 -33.768 1.00 36.81 282 LEU A N 1
ATOM 2132 C CA . LEU A 1 282 ? 3.499 15.367 -34.747 1.00 36.81 282 LEU A CA 1
ATOM 2133 C C . LEU A 1 282 ? 3.114 16.688 -35.427 1.00 36.81 282 LEU A C 1
ATOM 2135 O O . LEU A 1 282 ? 1.925 16.847 -35.789 1.00 36.81 282 LEU A O 1
#

Mean predicted aligned error: 16.5 Å

Secondary structure (DSSP, 8-state):
--------S------SSS---------TTEEEEE------TTGGG-EEEETTEEEETT--EEEEE-TTS-EE-------SEEEEEESSSS--TT--EEEE-TTS-EEEEE---SSSEEEEE----TT-EEEEEE-SSSS-GG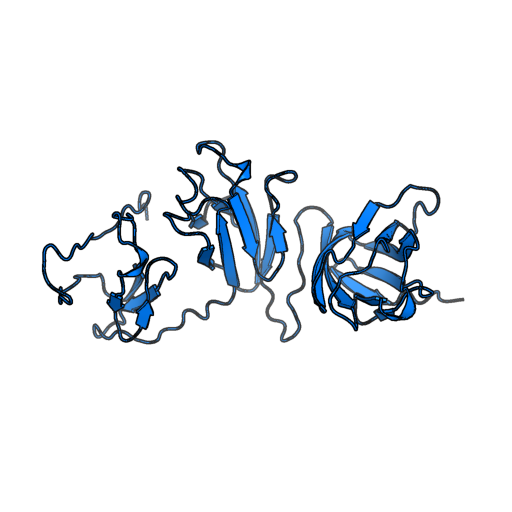GEEEEETTEEEETTS-S-EEEE----SSSPPEE-SSSEEEEEEEEEESSSB--TT-EEEEEESSSTTSPPSEEE---SBSEEEEEEEEETTEEEEEEEEE--S-TTSEEEEETTEEEETT-EEEEEE-TT--EEE-----